Protein AF-A0A0M2PZ41-F1 (afdb_monomer)

Nearest PDB structures (foldseek):
  6cfw-assembly1_D  TM=9.415E-01  e=8.794E-02  Pyrococcus furiosus DSM 3638
  6zkl-assembly1_J  TM=8.794E-01  e=4.484E-01  Ovis aries
  7r4g-assembly1_J  TM=6.227E-01  e=4.762E-01  Bos taurus
  8e73-assembly1_6M  TM=4.311E-01  e=5.707E-01  Vigna radiata
  5lnk-assembly1_J  TM=8.079E-01  e=4.715E+00  Ovis aries

Organism: NCBI:txid317619

pLDDT: mean 73.77, std 21.0, range [30.11, 98.06]

Foldseek 3Di:
DVVVVVVLVVLVVVLVVLVVVLVPDPDLVVNLVSLLVSLLSVLVNCVVVVNNVVSVCSNPVVHPVVSVVSVVVLVVVQEAEEEEEPVQQVDDQQPDDPDPDVCVVVVVPDDDDDDDDDDDDDDDPPDDPPPPDCRSCNVVVVLVCVLCVVVSHDYDYDYDHDPVVNVVCVVVVVHQWYKDADPRDDPPDLGQGIEIEGADVVVLVSCPVRDDVSN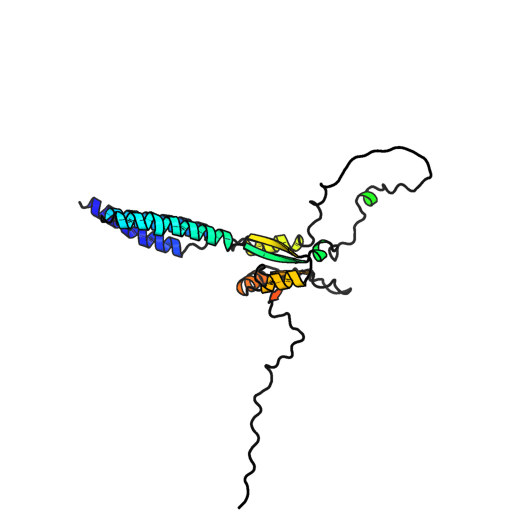YHYHYPVVPCPPDPPPVPDDPPDDDDDDDDDD

Mean predicted aligned error: 16.29 Å

Secondary structure (DSSP, 8-state):
-HHHHHHHHHHHHHHHHHHHHHHT--SHHHHHHHHHHHHHHHHHHHHHTT-HHHHHHIIIIIIIIHHHHHHHHHHHHSEEEEEEEHHHHSS--TT------HHHHTT-------------------SS-SS-S--TTHHHHHHHHHHHGGGTPEEEEEEESSHHHHHHHHHTTSSSEEEEE--PPPTTS----EEEEES-HHHHHHHHHHS-TTTEEEEETTS--TTS--TT----PPPPPPPPPP-

InterPro domains:
  IPR025383 MrpA C-terminal/MbhD [PF13244] (13-76)

Radius of gyration: 31.75 Å; Cα contacts (8 Å, |Δi|>4): 234; chains: 1; bounding box: 104×42×101 Å

Structure (mmCIF, N/CA/C/O backbone):
data_AF-A0A0M2PZ41-F1
#
_entry.id   AF-A0A0M2PZ41-F1
#
loop_
_atom_site.group_PDB
_atom_site.id
_atom_site.type_symbol
_atom_site.label_atom_id
_atom_site.label_alt_id
_atom_site.label_comp_id
_atom_site.label_asym_id
_atom_site.label_entity_id
_atom_site.label_seq_id
_atom_site.pdbx_PDB_ins_code
_atom_site.Cartn_x
_atom_site.Cartn_y
_atom_site.Cartn_z
_atom_site.occupancy
_atom_site.B_iso_or_equiv
_atom_site.auth_seq_id
_atom_site.auth_comp_id
_atom_site.auth_asym_id
_atom_site.auth_atom_id
_atom_site.pdbx_PDB_model_num
ATOM 1 N N . MET A 1 1 ? 30.510 -7.869 -33.141 1.00 62.22 1 MET A N 1
ATOM 2 C CA . MET A 1 1 ? 29.190 -8.110 -33.767 1.00 62.22 1 MET A CA 1
ATOM 3 C C . MET A 1 1 ? 28.403 -9.219 -33.072 1.00 62.22 1 MET A C 1
ATOM 5 O O . MET A 1 1 ? 27.360 -8.903 -32.524 1.00 62.22 1 MET A O 1
ATOM 9 N N . ALA A 1 2 ? 28.862 -10.482 -33.033 1.00 75.44 2 ALA A N 1
ATOM 10 C CA . ALA A 1 2 ? 28.102 -11.561 -32.372 1.00 75.44 2 ALA A CA 1
ATOM 11 C C . ALA A 1 2 ? 27.935 -11.360 -30.848 1.00 75.44 2 ALA A C 1
ATOM 13 O O . ALA A 1 2 ? 26.833 -11.507 -30.326 1.00 75.44 2 ALA A O 1
ATOM 14 N N . ASN A 1 3 ? 28.998 -10.949 -30.143 1.00 86.56 3 ASN A N 1
ATOM 15 C CA . ASN A 1 3 ? 28.919 -10.663 -28.705 1.00 86.56 3 ASN A CA 1
ATOM 16 C C . ASN A 1 3 ? 27.999 -9.477 -28.383 1.00 86.56 3 ASN A C 1
ATOM 18 O O . ASN A 1 3 ? 27.264 -9.535 -27.407 1.00 86.56 3 ASN A O 1
ATOM 22 N N . ASP A 1 4 ? 27.992 -8.432 -29.212 1.00 85.25 4 ASP A N 1
ATOM 23 C CA . ASP A 1 4 ? 27.167 -7.237 -28.981 1.00 85.25 4 ASP A CA 1
ATOM 24 C C . ASP A 1 4 ? 25.671 -7.577 -29.032 1.00 85.25 4 ASP A C 1
ATOM 26 O O . ASP A 1 4 ? 24.904 -7.155 -28.169 1.00 85.25 4 ASP A O 1
ATOM 30 N N . GLN A 1 5 ? 25.261 -8.421 -29.987 1.00 88.25 5 GLN A N 1
ATOM 31 C CA . GLN A 1 5 ? 23.885 -8.923 -30.059 1.00 88.25 5 GLN A CA 1
ATOM 32 C C . GLN A 1 5 ? 23.522 -9.809 -28.865 1.00 88.25 5 GLN A C 1
ATOM 34 O O . GLN A 1 5 ? 22.398 -9.734 -28.370 1.00 88.25 5 GLN A O 1
ATOM 39 N N . LEU A 1 6 ? 24.470 -10.610 -28.373 1.00 90.19 6 LEU A N 1
ATOM 40 C CA . LEU A 1 6 ? 24.276 -11.418 -27.173 1.00 90.19 6 LEU A CA 1
ATOM 41 C C . LEU A 1 6 ? 24.077 -10.534 -25.929 1.00 90.19 6 LEU A C 1
ATOM 43 O O . LEU A 1 6 ? 23.167 -10.793 -25.143 1.00 90.19 6 LEU A O 1
ATOM 47 N N . TYR A 1 7 ? 24.868 -9.468 -25.767 1.00 89.94 7 TYR A N 1
ATOM 48 C CA . TYR A 1 7 ? 24.714 -8.523 -24.656 1.00 89.94 7 TYR A CA 1
ATOM 49 C C . TYR A 1 7 ? 23.386 -7.760 -24.722 1.00 89.94 7 TYR A C 1
ATOM 51 O O . TYR A 1 7 ? 22.684 -7.678 -23.714 1.00 89.94 7 TYR A O 1
ATOM 59 N N . ILE A 1 8 ? 22.999 -7.257 -25.900 1.00 90.56 8 ILE A N 1
ATOM 60 C CA . ILE A 1 8 ? 21.703 -6.584 -26.099 1.00 90.56 8 ILE A CA 1
ATOM 61 C C . ILE A 1 8 ? 20.553 -7.553 -25.791 1.00 90.56 8 ILE A C 1
ATOM 63 O O . ILE A 1 8 ? 19.642 -7.213 -25.035 1.00 90.56 8 ILE A O 1
ATOM 67 N N . GLY A 1 9 ? 20.618 -8.780 -26.317 1.00 91.62 9 GLY A N 1
ATOM 68 C CA . GLY A 1 9 ? 19.624 -9.819 -26.054 1.00 91.62 9 GLY A CA 1
ATOM 69 C C . GLY A 1 9 ? 19.502 -10.150 -24.565 1.00 91.62 9 GLY A C 1
ATOM 70 O O . GLY A 1 9 ? 18.389 -10.241 -24.049 1.00 91.62 9 GLY A O 1
ATOM 71 N N . ALA A 1 10 ? 20.625 -10.250 -23.849 1.00 92.44 10 ALA A N 1
ATOM 72 C CA . ALA A 1 10 ? 20.632 -10.499 -22.409 1.00 92.44 10 ALA A CA 1
ATOM 73 C C . ALA A 1 10 ? 19.942 -9.376 -21.612 1.00 92.44 10 ALA A C 1
ATOM 75 O O . ALA A 1 10 ? 19.140 -9.667 -20.725 1.00 92.44 10 A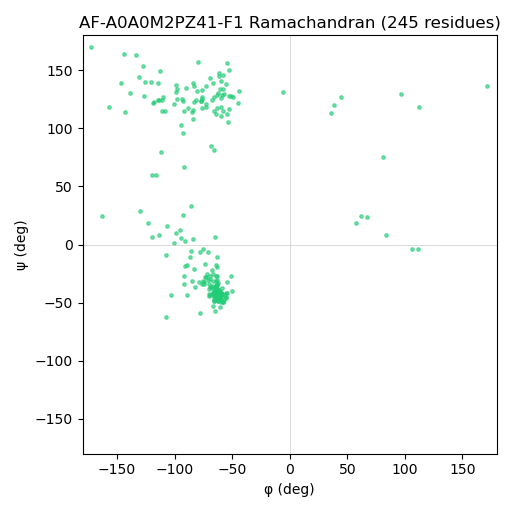LA A O 1
ATOM 76 N N . ILE A 1 11 ? 20.196 -8.105 -21.947 1.00 91.38 11 ILE A N 1
ATOM 77 C CA . ILE A 1 11 ? 19.557 -6.954 -21.284 1.00 91.38 11 ILE A CA 1
ATOM 78 C C . ILE A 1 11 ? 18.048 -6.933 -21.566 1.00 91.38 11 ILE A C 1
ATOM 80 O O . ILE A 1 11 ? 17.251 -6.716 -20.654 1.00 91.38 11 ILE A O 1
ATOM 84 N N . VAL A 1 12 ? 17.634 -7.207 -22.807 1.00 93.44 12 VAL A N 1
ATOM 85 C CA . VAL A 1 12 ? 16.211 -7.235 -23.178 1.00 93.44 12 VAL A CA 1
ATOM 86 C C . VAL A 1 12 ? 15.470 -8.365 -22.462 1.00 93.44 12 VAL A C 1
ATOM 88 O O . VAL A 1 12 ? 14.360 -8.145 -21.988 1.00 93.44 12 VAL A O 1
ATOM 91 N N . VAL A 1 13 ? 16.080 -9.547 -22.315 1.00 95.38 13 VAL A N 1
ATOM 92 C CA . VAL A 1 13 ? 15.502 -10.684 -21.567 1.00 95.38 13 VAL A CA 1
ATOM 93 C C . VAL A 1 13 ? 15.449 -10.421 -20.057 1.00 95.38 13 VAL A C 1
ATOM 95 O O . VAL A 1 13 ? 14.563 -10.934 -19.368 1.00 95.38 13 VAL A O 1
ATOM 98 N N . LEU A 1 14 ? 16.337 -9.577 -19.526 1.00 94.44 14 LEU A N 1
ATOM 99 C CA . LEU A 1 14 ? 16.307 -9.182 -18.117 1.00 94.44 14 LEU A CA 1
ATOM 100 C C . LEU A 1 14 ? 15.033 -8.393 -17.762 1.00 94.44 14 LEU A C 1
ATOM 102 O O . LEU A 1 14 ? 14.566 -8.453 -16.624 1.00 94.44 14 LEU A O 1
ATOM 106 N N . LEU A 1 15 ? 14.435 -7.693 -18.727 1.00 94.19 15 LEU A N 1
ATOM 107 C CA . LEU A 1 15 ? 13.224 -6.894 -18.529 1.00 94.19 15 LEU A CA 1
ATOM 108 C C . LEU A 1 15 ? 11.991 -7.757 -18.166 1.00 94.19 15 LEU 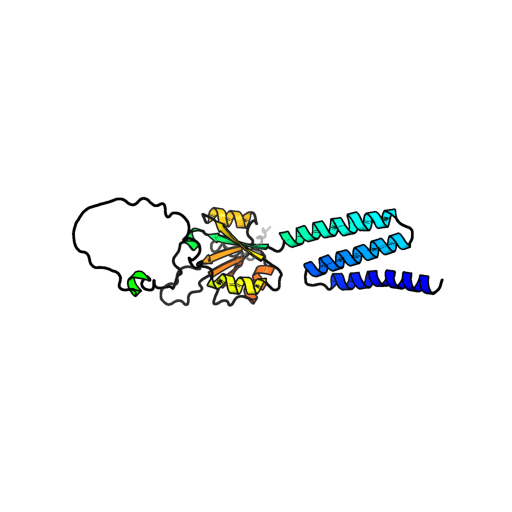A C 1
ATOM 110 O O . LEU A 1 15 ? 11.444 -7.560 -17.079 1.00 94.19 15 LEU A O 1
ATOM 114 N N . PRO A 1 16 ? 11.551 -8.754 -18.965 1.00 95.94 16 PRO A N 1
ATOM 115 C CA . PRO A 1 16 ? 10.446 -9.626 -18.568 1.00 95.94 16 PRO A CA 1
ATOM 116 C C . PRO A 1 16 ? 10.777 -10.467 -17.327 1.00 95.94 16 PRO A C 1
ATOM 118 O O . PRO A 1 16 ? 9.890 -10.715 -16.514 1.00 95.94 16 PRO A O 1
ATOM 121 N N . LEU A 1 17 ? 12.043 -10.852 -17.122 1.00 96.56 17 LEU A N 1
ATOM 122 C CA . LEU A 1 17 ? 12.465 -11.572 -15.916 1.00 96.56 17 LEU A CA 1
ATOM 123 C C . LEU A 1 17 ? 12.254 -10.721 -14.655 1.00 96.56 17 LEU A C 1
ATOM 125 O O . LEU A 1 17 ? 11.649 -11.182 -13.686 1.00 96.56 17 LEU A O 1
ATOM 129 N N . THR A 1 18 ? 12.700 -9.464 -14.670 1.00 96.25 18 THR A N 1
ATOM 130 C CA . THR A 1 18 ? 12.503 -8.538 -13.543 1.00 96.25 18 THR A CA 1
ATOM 131 C C . THR A 1 18 ? 11.040 -8.133 -13.366 1.00 96.25 18 THR A C 1
ATOM 133 O O . THR A 1 18 ? 10.602 -7.945 -12.232 1.00 96.25 18 THR A O 1
ATOM 136 N N . ALA A 1 19 ? 10.246 -8.087 -14.440 1.00 96.69 19 ALA A N 1
ATOM 137 C CA . ALA A 1 19 ? 8.800 -7.885 -14.353 1.00 96.69 19 ALA A CA 1
ATOM 138 C C . ALA A 1 19 ? 8.082 -9.060 -13.661 1.00 96.69 19 ALA A C 1
ATOM 140 O O . ALA A 1 19 ? 7.235 -8.840 -12.796 1.00 96.69 19 ALA A O 1
ATOM 141 N N . ILE A 1 20 ? 8.451 -10.307 -13.974 1.00 97.25 20 ILE A N 1
ATOM 142 C CA . ILE A 1 20 ? 7.925 -11.496 -13.278 1.00 97.25 20 ILE A CA 1
ATOM 143 C C . ILE A 1 20 ? 8.346 -11.480 -11.804 1.00 97.25 20 ILE A C 1
ATOM 145 O O . ILE A 1 20 ? 7.524 -11.720 -10.914 1.00 97.25 20 ILE A O 1
ATOM 149 N N . LEU A 1 21 ? 9.611 -11.143 -11.531 1.00 95.81 21 LEU A N 1
ATOM 150 C CA . LEU A 1 21 ? 10.108 -11.006 -10.164 1.00 95.81 21 LEU A CA 1
ATOM 151 C C . LEU A 1 21 ? 9.320 -9.948 -9.382 1.00 95.81 21 LEU A C 1
ATOM 153 O O . LEU A 1 21 ? 9.060 -10.153 -8.202 1.00 95.81 21 LEU A O 1
ATOM 157 N N . LEU A 1 22 ? 8.922 -8.847 -10.025 1.00 96.06 22 LEU A N 1
ATOM 158 C CA . LEU A 1 22 ? 8.131 -7.778 -9.417 1.00 96.06 22 LEU A CA 1
ATOM 159 C C . LEU A 1 22 ? 6.725 -8.242 -9.031 1.00 96.06 22 LEU A C 1
ATOM 161 O O . LEU A 1 22 ? 6.296 -8.001 -7.906 1.00 96.06 22 LEU A O 1
ATOM 165 N N . VAL A 1 23 ? 6.013 -8.908 -9.946 1.00 96.50 23 VAL A N 1
ATOM 166 C CA . VAL A 1 23 ? 4.618 -9.342 -9.727 1.00 96.50 23 VAL A CA 1
ATOM 167 C C . VAL A 1 23 ? 4.517 -10.416 -8.641 1.00 96.50 23 VAL A C 1
ATOM 169 O O . VAL A 1 23 ? 3.491 -10.540 -7.980 1.00 96.50 23 VAL A O 1
ATOM 172 N N . THR A 1 24 ? 5.590 -11.174 -8.422 1.00 95.38 24 THR A N 1
ATOM 173 C CA . THR A 1 24 ? 5.652 -12.221 -7.393 1.00 95.38 24 THR A CA 1
ATOM 174 C C . THR A 1 24 ? 6.049 -11.700 -6.006 1.00 95.38 24 THR A C 1
ATOM 176 O O . THR A 1 24 ? 6.003 -12.462 -5.039 1.00 95.38 24 THR A O 1
ATOM 179 N N . GLN A 1 25 ? 6.405 -10.416 -5.863 1.00 95.06 25 GLN A N 1
ATOM 180 C CA . GLN A 1 25 ? 6.746 -9.846 -4.558 1.00 95.06 25 GLN A CA 1
ATOM 181 C C . GLN A 1 25 ? 5.507 -9.650 -3.680 1.00 95.06 25 GLN A C 1
ATOM 183 O O . GLN A 1 25 ? 4.611 -8.874 -4.002 1.00 95.06 25 GLN A O 1
ATOM 188 N N . VAL A 1 26 ? 5.507 -10.291 -2.510 1.00 90.44 26 VAL A N 1
ATOM 189 C CA . VAL A 1 26 ? 4.464 -10.115 -1.484 1.00 90.44 26 VAL A CA 1
ATOM 190 C C . VAL A 1 26 ? 4.722 -8.868 -0.630 1.00 90.44 26 VAL A C 1
ATOM 192 O O . VAL A 1 26 ? 3.792 -8.167 -0.241 1.00 90.44 26 VAL A O 1
ATOM 195 N N . ASN A 1 27 ? 5.993 -8.575 -0.340 1.00 89.00 27 ASN A N 1
ATOM 196 C CA . ASN A 1 27 ? 6.373 -7.438 0.491 1.00 89.00 27 ASN A CA 1
ATOM 197 C C . ASN A 1 27 ? 6.420 -6.147 -0.357 1.00 89.00 27 ASN A C 1
ATOM 199 O O . ASN A 1 27 ? 7.211 -6.078 -1.307 1.00 89.00 27 ASN A O 1
ATOM 203 N N . PRO A 1 28 ? 5.652 -5.098 0.001 1.00 89.44 28 PRO A N 1
ATOM 204 C CA . PRO A 1 28 ? 5.549 -3.872 -0.791 1.00 89.44 28 PRO A CA 1
ATOM 205 C C . PRO A 1 28 ? 6.875 -3.111 -0.904 1.00 89.44 28 PRO A C 1
ATOM 207 O O . PRO A 1 28 ? 7.132 -2.476 -1.926 1.00 89.44 28 PRO A O 1
ATOM 210 N N . TYR A 1 29 ? 7.748 -3.196 0.103 1.00 90.44 29 TYR A N 1
ATOM 211 C CA . TYR A 1 29 ? 9.060 -2.547 0.066 1.00 90.44 29 TYR A CA 1
ATOM 212 C C . TYR A 1 29 ? 9.983 -3.216 -0.956 1.00 90.44 29 TYR A C 1
ATOM 214 O O . TYR A 1 29 ? 10.635 -2.528 -1.741 1.00 90.44 29 TYR A O 1
ATOM 222 N N . HIS A 1 30 ? 9.999 -4.552 -0.999 1.00 93.12 30 HIS A N 1
ATOM 223 C CA . HIS A 1 30 ? 10.759 -5.286 -2.012 1.00 93.12 30 HIS A CA 1
ATOM 224 C C . HIS A 1 30 ? 10.183 -5.065 -3.411 1.00 93.12 30 HIS A C 1
ATOM 226 O O . HIS A 1 30 ? 10.947 -4.799 -4.336 1.00 93.12 30 HIS A O 1
ATOM 232 N N . ALA A 1 31 ? 8.855 -5.073 -3.561 1.00 94.25 31 ALA A N 1
ATOM 233 C CA . ALA A 1 31 ? 8.197 -4.761 -4.830 1.00 94.25 31 ALA A CA 1
ATOM 234 C C . ALA A 1 31 ? 8.614 -3.383 -5.373 1.00 94.25 31 ALA A C 1
ATOM 236 O O . ALA A 1 31 ? 8.904 -3.243 -6.560 1.00 94.25 31 ALA A O 1
ATOM 237 N N . LEU A 1 32 ? 8.711 -2.378 -4.497 1.00 94.56 32 LEU A N 1
ATOM 238 C CA . LEU A 1 32 ? 9.114 -1.019 -4.855 1.00 94.56 32 LEU A CA 1
ATOM 239 C C . LEU A 1 32 ? 10.581 -0.940 -5.306 1.00 94.56 32 LEU A C 1
ATOM 241 O O . LEU A 1 32 ? 10.881 -0.291 -6.308 1.00 94.56 32 LEU A O 1
ATOM 245 N N . VAL A 1 33 ? 11.490 -1.647 -4.628 1.00 95.19 33 VAL A N 1
ATOM 246 C CA . VAL A 1 33 ? 12.898 -1.739 -5.055 1.00 95.19 33 VAL A CA 1
ATOM 247 C C . VAL A 1 33 ? 13.009 -2.427 -6.418 1.00 95.19 33 VAL A C 1
ATOM 249 O O . VAL A 1 33 ? 13.666 -1.903 -7.319 1.00 95.19 33 VAL A O 1
ATOM 252 N N . VAL A 1 34 ? 12.323 -3.559 -6.608 1.00 96.06 34 VAL A N 1
ATOM 253 C CA . VAL A 1 34 ? 12.324 -4.279 -7.893 1.00 96.06 34 VAL A CA 1
ATOM 254 C C . VAL A 1 34 ? 11.696 -3.423 -9.001 1.00 96.06 34 VAL A C 1
ATOM 256 O O . VAL A 1 34 ? 12.185 -3.448 -10.128 1.00 96.06 34 VAL A O 1
ATOM 259 N N . ARG A 1 35 ? 10.687 -2.593 -8.695 1.00 95.75 35 ARG A N 1
ATOM 260 C CA . ARG A 1 35 ? 10.110 -1.628 -9.650 1.00 95.75 35 ARG A CA 1
ATOM 261 C C . ARG A 1 35 ? 11.140 -0.613 -10.126 1.00 95.75 35 ARG A C 1
ATOM 263 O O . ARG A 1 35 ? 11.168 -0.309 -11.317 1.00 95.75 35 ARG A O 1
ATOM 270 N N . GLY A 1 36 ? 11.994 -0.130 -9.226 1.00 96.00 36 GLY A N 1
ATOM 271 C CA . GLY A 1 36 ? 13.099 0.752 -9.591 1.00 96.00 36 GLY A CA 1
ATOM 272 C C . GLY A 1 36 ? 14.133 0.087 -10.485 1.00 96.00 36 GLY A C 1
ATOM 273 O O . GLY A 1 36 ? 14.547 0.678 -11.479 1.00 96.00 36 GLY A O 1
ATOM 274 N N . ILE A 1 37 ? 14.484 -1.166 -10.195 1.00 96.00 37 ILE A N 1
ATOM 275 C CA . ILE A 1 37 ? 15.416 -1.944 -11.023 1.00 96.00 37 ILE A CA 1
ATOM 276 C C . ILE A 1 37 ? 14.833 -2.187 -12.422 1.00 96.00 37 ILE A C 1
ATOM 278 O O . ILE A 1 37 ? 15.510 -1.930 -13.414 1.00 96.00 37 ILE A O 1
ATOM 282 N N . LEU A 1 38 ? 13.571 -2.622 -12.510 1.00 97.06 38 LEU A N 1
ATOM 283 C CA . LEU A 1 38 ? 12.864 -2.830 -13.779 1.00 97.06 38 LEU A CA 1
ATOM 284 C C . LEU A 1 38 ? 12.867 -1.555 -14.633 1.00 97.06 38 LEU A C 1
ATOM 286 O O . LEU A 1 38 ? 13.151 -1.601 -15.828 1.00 97.06 38 LEU A O 1
ATOM 290 N N . GLY A 1 39 ? 12.587 -0.418 -14.002 1.00 96.50 39 GLY A N 1
ATOM 291 C CA . GLY A 1 39 ? 12.607 0.883 -14.646 1.00 96.50 39 GLY A CA 1
ATOM 292 C C . GLY A 1 39 ? 13.994 1.314 -15.139 1.00 96.50 39 GLY A C 1
ATOM 293 O O . GLY A 1 39 ? 14.135 1.799 -16.259 1.00 96.50 39 GLY A O 1
ATOM 294 N N . ALA A 1 40 ? 15.036 1.104 -14.331 1.00 96.31 40 ALA A N 1
ATOM 295 C CA . ALA A 1 40 ? 16.414 1.403 -14.724 1.00 96.31 40 ALA A CA 1
ATOM 296 C C . ALA A 1 40 ? 16.864 0.547 -15.922 1.00 96.31 40 ALA A C 1
ATOM 298 O O . ALA A 1 40 ? 17.518 1.054 -16.834 1.00 96.31 40 ALA A O 1
ATOM 299 N N . ILE A 1 41 ? 16.466 -0.730 -15.954 1.00 97.06 41 ILE A N 1
ATOM 300 C CA . ILE A 1 41 ? 16.699 -1.620 -17.099 1.00 97.06 41 ILE A CA 1
ATOM 301 C C . ILE A 1 41 ? 15.937 -1.116 -18.329 1.00 97.06 41 ILE A C 1
ATOM 303 O O . ILE A 1 41 ? 16.516 -1.071 -19.411 1.00 97.06 41 ILE A O 1
ATOM 307 N N . ALA A 1 42 ? 14.680 -0.688 -18.181 1.00 96.69 42 ALA A N 1
ATOM 308 C CA . ALA A 1 42 ? 13.901 -0.131 -19.287 1.00 96.69 42 ALA A CA 1
ATOM 309 C C . ALA A 1 42 ? 14.555 1.133 -19.880 1.00 96.69 42 ALA A C 1
ATOM 311 O O . ALA A 1 42 ? 14.735 1.218 -21.095 1.00 96.69 42 ALA A O 1
ATOM 312 N N . ALA A 1 43 ? 14.996 2.072 -19.037 1.00 97.12 43 ALA A N 1
ATOM 313 C CA . ALA A 1 43 ? 15.717 3.265 -19.481 1.00 97.12 43 ALA A CA 1
ATOM 314 C C . ALA A 1 43 ? 17.040 2.917 -20.192 1.00 97.12 43 ALA A C 1
ATOM 316 O O . ALA A 1 43 ? 17.351 3.495 -21.235 1.00 97.12 43 ALA A O 1
ATOM 317 N N . LEU A 1 44 ? 17.791 1.934 -19.681 1.00 95.44 44 LEU A N 1
ATOM 318 C CA . LEU A 1 44 ? 19.011 1.438 -20.327 1.00 95.44 44 LEU A CA 1
ATOM 319 C C . LEU A 1 44 ? 18.721 0.833 -21.707 1.00 95.44 44 LEU A C 1
ATOM 321 O O . LEU A 1 44 ? 19.452 1.107 -22.658 1.00 95.44 44 LEU A O 1
ATOM 325 N N . VAL A 1 45 ? 17.648 0.046 -21.831 1.00 95.88 45 VAL A N 1
ATOM 326 C CA . VAL A 1 45 ? 17.200 -0.518 -23.111 1.00 95.88 45 VAL A CA 1
ATOM 327 C C . VAL A 1 45 ? 16.888 0.605 -24.102 1.00 95.88 45 VAL A C 1
ATOM 329 O O . VAL A 1 45 ? 17.421 0.593 -25.209 1.00 95.88 45 VAL A O 1
ATOM 332 N N . TYR A 1 46 ? 16.105 1.615 -23.715 1.00 96.25 46 TYR A N 1
ATOM 333 C CA . TYR A 1 46 ? 15.794 2.744 -24.600 1.00 96.25 46 TYR A CA 1
ATOM 334 C C . TYR A 1 46 ? 17.042 3.509 -25.054 1.00 96.25 46 TYR A C 1
ATOM 336 O O . TYR A 1 46 ? 17.167 3.823 -26.240 1.00 96.25 46 TYR A O 1
ATOM 344 N N . ALA A 1 47 ? 17.994 3.750 -24.149 1.00 96.00 47 ALA A N 1
ATOM 345 C CA . ALA A 1 47 ? 19.255 4.402 -24.490 1.00 96.00 47 ALA A CA 1
ATOM 346 C C . ALA A 1 47 ? 20.076 3.568 -25.491 1.00 96.00 47 ALA A C 1
ATOM 348 O O . ALA A 1 47 ? 20.634 4.117 -26.441 1.00 96.00 47 ALA A O 1
ATOM 349 N N . LEU A 1 48 ? 20.100 2.241 -25.323 1.00 94.69 48 LEU A N 1
ATOM 350 C CA . LEU A 1 48 ? 20.830 1.313 -26.191 1.00 94.69 48 LEU A CA 1
ATOM 351 C C . LEU A 1 48 ? 20.262 1.255 -27.617 1.00 94.69 48 LEU A C 1
ATOM 353 O O . LEU A 1 48 ? 21.017 1.080 -28.570 1.00 94.69 48 LEU A O 1
ATOM 357 N N . PHE A 1 49 ? 18.951 1.457 -27.774 1.00 94.12 49 PHE A N 1
ATOM 358 C CA . PHE A 1 49 ? 18.286 1.565 -29.078 1.00 94.12 49 PHE A CA 1
ATOM 359 C C . PHE A 1 49 ? 18.348 2.978 -29.694 1.00 94.12 49 PHE A C 1
ATOM 361 O O . PHE A 1 49 ? 17.761 3.210 -30.750 1.00 94.12 49 PHE A O 1
ATOM 368 N N . GLY A 1 50 ? 19.063 3.922 -29.071 1.00 95.50 50 GLY A N 1
ATOM 369 C CA . GLY A 1 50 ? 19.248 5.285 -29.584 1.00 95.50 50 GLY A CA 1
ATOM 370 C C . GLY A 1 50 ? 18.113 6.257 -29.245 1.00 95.50 50 GLY A C 1
ATOM 371 O O . GLY A 1 50 ? 18.117 7.390 -29.719 1.00 95.50 50 GLY A O 1
ATOM 372 N N . ALA A 1 51 ? 17.160 5.854 -28.402 1.00 97.75 51 ALA A N 1
ATOM 373 C CA . ALA A 1 51 ? 16.043 6.688 -27.969 1.00 97.75 51 ALA A CA 1
ATOM 374 C C . ALA A 1 51 ? 16.387 7.431 -26.664 1.00 97.75 51 ALA A C 1
ATOM 376 O O . ALA A 1 51 ? 15.815 7.161 -25.607 1.00 97.75 51 ALA A O 1
ATOM 377 N N . ALA A 1 52 ? 17.345 8.362 -26.729 1.00 96.25 52 ALA A N 1
ATOM 378 C CA . ALA A 1 52 ? 17.868 9.058 -25.548 1.00 96.25 52 ALA A CA 1
ATOM 379 C C . ALA A 1 52 ? 16.796 9.867 -24.790 1.00 96.25 52 ALA A C 1
ATOM 381 O O . ALA A 1 52 ? 16.711 9.776 -23.566 1.00 96.25 52 ALA A O 1
ATOM 382 N N . ASP A 1 53 ? 15.934 10.597 -25.504 1.00 97.81 53 ASP A N 1
ATOM 383 C CA . ASP A 1 53 ? 14.866 11.392 -24.880 1.00 97.81 53 ASP A CA 1
ATOM 384 C C . ASP A 1 53 ? 13.833 10.499 -24.174 1.00 97.81 53 ASP A C 1
ATOM 386 O O . ASP A 1 53 ? 13.394 10.781 -23.057 1.00 97.81 53 ASP A O 1
ATOM 390 N N . VAL A 1 54 ? 13.499 9.356 -24.783 1.00 97.75 54 VAL A N 1
ATOM 391 C CA . VAL A 1 54 ? 12.594 8.362 -24.188 1.00 97.75 54 VAL A CA 1
ATOM 392 C C . VAL A 1 54 ? 13.228 7.749 -22.940 1.00 97.75 54 VAL A C 1
ATOM 394 O O . VAL A 1 54 ? 12.576 7.675 -21.902 1.00 97.75 54 VAL A O 1
ATOM 397 N N . ALA A 1 55 ? 14.515 7.394 -22.993 1.00 98.06 55 ALA A N 1
ATOM 398 C CA . ALA A 1 55 ? 15.252 6.875 -21.843 1.00 98.06 55 ALA A CA 1
ATOM 399 C C . ALA A 1 55 ? 15.264 7.856 -20.661 1.00 98.06 55 ALA A C 1
ATOM 401 O O . ALA A 1 55 ? 15.056 7.449 -19.516 1.00 98.06 55 ALA A O 1
ATOM 402 N N . LEU A 1 56 ? 15.461 9.150 -20.933 1.00 97.69 56 LEU A N 1
ATOM 403 C CA . LEU A 1 56 ? 15.445 10.191 -19.909 1.00 97.69 56 LEU A CA 1
ATOM 404 C C . LEU A 1 56 ? 14.060 10.326 -19.263 1.00 97.69 56 LEU A C 1
ATOM 406 O O . LEU A 1 56 ? 13.955 10.393 -18.038 1.00 97.69 56 LEU A O 1
ATOM 410 N N . THR A 1 57 ? 12.993 10.340 -20.064 1.00 97.44 57 THR A N 1
ATOM 411 C CA . THR A 1 57 ? 11.620 10.444 -19.536 1.00 97.44 57 THR A CA 1
ATOM 412 C C . THR A 1 57 ? 11.183 9.197 -18.771 1.00 97.44 57 THR A C 1
ATOM 414 O O . THR A 1 57 ? 10.532 9.331 -17.732 1.00 97.44 57 THR A O 1
ATOM 417 N N . GLU A 1 58 ? 11.598 8.006 -19.208 1.00 97.94 58 GLU A N 1
ATOM 418 C CA . GLU A 1 58 ? 11.397 6.770 -18.455 1.00 97.94 58 GLU A CA 1
ATOM 419 C C . GLU A 1 58 ? 12.108 6.878 -17.107 1.00 97.94 58 GLU A C 1
ATOM 421 O O . GLU A 1 58 ? 11.462 6.773 -16.070 1.00 97.94 58 GLU A O 1
ATOM 426 N N . ALA A 1 59 ? 13.403 7.205 -17.086 1.00 97.69 59 ALA A N 1
ATOM 427 C CA . ALA A 1 59 ? 14.155 7.333 -15.842 1.00 97.69 59 ALA A CA 1
ATOM 428 C C . ALA A 1 59 ? 13.526 8.360 -14.879 1.00 97.69 59 ALA A C 1
ATOM 430 O O . ALA A 1 59 ? 13.319 8.053 -13.704 1.00 97.69 59 ALA A O 1
ATOM 431 N N . LEU A 1 60 ? 13.169 9.554 -15.359 1.00 97.56 60 LEU A N 1
ATOM 432 C CA . LEU A 1 60 ? 12.660 10.631 -14.506 1.00 97.56 60 LEU A CA 1
ATOM 433 C C . LEU A 1 60 ? 11.192 10.440 -14.102 1.00 97.56 60 LEU A C 1
ATOM 435 O O . LEU A 1 60 ? 10.871 10.393 -12.914 1.00 97.56 60 LEU A O 1
ATOM 439 N N . VAL A 1 61 ? 10.287 10.347 -15.076 1.00 95.81 61 VAL A N 1
ATOM 440 C CA . VAL A 1 61 ? 8.839 10.312 -14.822 1.00 95.81 61 VAL A CA 1
ATOM 441 C C . VAL A 1 61 ? 8.359 8.875 -14.625 1.00 95.81 61 VAL A C 1
ATOM 443 O O . VAL A 1 61 ? 7.602 8.603 -13.691 1.00 95.81 61 VAL A O 1
ATOM 4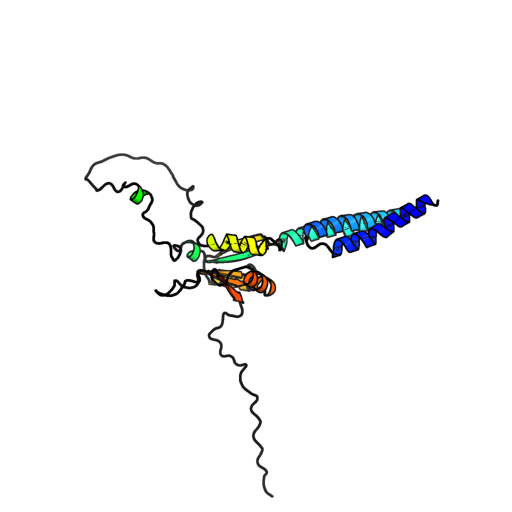46 N N . GLY A 1 62 ? 8.833 7.949 -15.460 1.00 93.19 62 GLY A N 1
ATOM 447 C CA . GLY A 1 62 ? 8.450 6.536 -15.408 1.00 93.19 62 GLY A CA 1
ATOM 448 C C . GLY A 1 62 ? 8.935 5.821 -14.145 1.00 93.19 62 GLY A C 1
ATOM 449 O O . GLY A 1 62 ? 8.171 5.074 -13.529 1.00 93.19 62 GLY A O 1
ATOM 450 N N . THR A 1 63 ? 10.171 6.090 -13.710 1.00 96.00 63 THR A N 1
ATOM 451 C CA . THR A 1 63 ? 10.792 5.397 -12.572 1.00 96.00 63 THR A CA 1
ATOM 452 C C . THR A 1 63 ? 10.889 6.278 -11.337 1.00 96.00 63 THR A C 1
ATOM 454 O O . THR A 1 63 ? 10.237 5.972 -10.345 1.00 96.00 63 THR A O 1
ATOM 457 N N . LEU A 1 64 ? 11.617 7.396 -11.363 1.00 95.81 64 LEU A N 1
ATOM 458 C CA . LEU A 1 64 ? 11.923 8.157 -10.149 1.00 95.81 64 LEU A CA 1
ATOM 459 C C . LEU A 1 64 ? 10.667 8.768 -9.516 1.00 95.81 64 LEU A C 1
ATOM 461 O O . LEU A 1 64 ? 10.427 8.585 -8.318 1.00 95.81 64 LEU A O 1
ATOM 465 N N . LEU A 1 65 ? 9.831 9.437 -10.314 1.00 97.06 65 LEU A N 1
ATOM 466 C CA . LEU A 1 65 ? 8.573 10.007 -9.830 1.00 97.06 65 LEU A CA 1
ATOM 467 C C . LEU A 1 65 ? 7.596 8.910 -9.392 1.00 97.06 65 LEU A C 1
ATOM 469 O O . LEU A 1 65 ? 7.052 8.989 -8.291 1.00 97.06 65 LEU A O 1
ATOM 473 N N . SER A 1 66 ? 7.420 7.862 -10.204 1.00 94.81 66 SER A N 1
ATOM 474 C CA . SER A 1 66 ? 6.542 6.736 -9.865 1.00 94.81 66 SER A CA 1
ATOM 475 C C . SER A 1 66 ? 6.953 6.062 -8.552 1.00 94.81 66 SER A C 1
ATOM 477 O O . SER A 1 66 ? 6.123 5.917 -7.659 1.00 94.81 66 SER A O 1
ATOM 479 N N . ILE A 1 67 ? 8.237 5.732 -8.383 1.00 95.50 67 ILE A N 1
ATOM 480 C CA . ILE A 1 67 ? 8.792 5.127 -7.163 1.00 95.50 67 ILE A CA 1
ATOM 481 C C . ILE A 1 67 ? 8.574 6.037 -5.958 1.00 95.50 67 ILE A C 1
ATOM 483 O O . ILE A 1 67 ? 8.171 5.559 -4.901 1.00 95.50 67 ILE A O 1
ATOM 487 N N . THR A 1 68 ? 8.811 7.342 -6.110 1.00 95.12 68 THR A N 1
ATOM 488 C CA . THR A 1 68 ? 8.635 8.310 -5.020 1.00 95.12 68 THR A CA 1
ATOM 489 C C . THR A 1 68 ? 7.178 8.365 -4.570 1.00 95.12 68 THR A C 1
ATOM 491 O O . THR A 1 68 ? 6.893 8.242 -3.378 1.00 95.12 68 THR A O 1
ATOM 494 N N . LEU A 1 69 ? 6.240 8.483 -5.514 1.00 94.56 69 LEU A N 1
ATOM 495 C CA . LEU A 1 69 ? 4.810 8.487 -5.205 1.00 94.56 69 LEU A CA 1
ATOM 496 C C . LEU A 1 69 ? 4.363 7.155 -4.601 1.00 94.56 69 LEU A C 1
ATOM 498 O O . LEU A 1 69 ? 3.598 7.149 -3.638 1.00 94.56 69 LEU A O 1
ATOM 502 N N . TYR A 1 70 ? 4.881 6.035 -5.102 1.00 93.25 70 TYR A N 1
ATOM 503 C CA . TYR A 1 70 ? 4.571 4.720 -4.552 1.00 93.25 70 TYR A CA 1
ATOM 504 C C . TYR A 1 70 ? 5.127 4.555 -3.135 1.00 93.25 70 TYR A C 1
ATOM 506 O O . TYR A 1 70 ? 4.445 4.014 -2.270 1.00 93.25 70 TYR A O 1
ATOM 514 N N . ALA A 1 71 ? 6.319 5.083 -2.849 1.00 92.19 71 ALA A N 1
ATOM 515 C CA . ALA A 1 71 ? 6.901 5.062 -1.509 1.00 92.19 71 ALA A CA 1
ATOM 516 C C . ALA A 1 71 ? 6.047 5.867 -0.523 1.00 92.19 71 ALA A C 1
ATOM 518 O O . ALA A 1 71 ? 5.776 5.403 0.586 1.00 92.19 71 ALA A O 1
ATOM 519 N N . VAL A 1 72 ? 5.576 7.048 -0.939 1.00 92.38 72 VAL A N 1
ATOM 520 C CA . VAL A 1 72 ? 4.647 7.872 -0.151 1.00 92.38 72 VAL A CA 1
ATOM 521 C C . VAL A 1 72 ? 3.314 7.146 0.057 1.00 92.38 72 VAL A C 1
ATOM 523 O O . VAL A 1 72 ? 2.799 7.120 1.178 1.00 92.38 72 VAL A O 1
ATOM 526 N N . ALA A 1 73 ? 2.773 6.504 -0.979 1.00 91.06 73 ALA A N 1
ATOM 527 C CA . ALA A 1 73 ? 1.532 5.738 -0.897 1.00 91.06 73 ALA A CA 1
ATOM 528 C C . ALA A 1 73 ? 1.660 4.533 0.049 1.00 91.06 73 ALA A C 1
ATOM 530 O O . ALA A 1 73 ? 0.824 4.351 0.931 1.00 91.06 73 ALA A O 1
ATOM 531 N N . VAL A 1 74 ? 2.730 3.743 -0.060 1.00 88.38 74 VAL A N 1
ATOM 532 C CA . VAL A 1 74 ? 3.002 2.602 0.831 1.00 88.38 74 VAL A CA 1
ATOM 533 C C . VAL A 1 74 ? 3.169 3.080 2.273 1.00 88.38 74 VAL A C 1
ATOM 535 O O . VAL A 1 74 ? 2.545 2.543 3.184 1.00 88.38 74 VAL A O 1
ATOM 538 N N . ARG A 1 75 ? 3.949 4.143 2.496 1.00 84.12 75 ARG A N 1
ATOM 539 C CA . ARG A 1 75 ? 4.167 4.682 3.844 1.00 84.12 75 ARG A CA 1
ATOM 540 C C . ARG A 1 75 ? 2.883 5.218 4.486 1.00 84.12 75 ARG A C 1
ATOM 542 O O . ARG A 1 75 ? 2.742 5.109 5.699 1.00 84.12 75 ARG A O 1
ATOM 549 N N . SER A 1 76 ? 1.977 5.804 3.704 1.00 82.88 76 SER A N 1
ATOM 550 C CA . SER A 1 76 ? 0.721 6.374 4.217 1.00 82.88 76 SER A CA 1
ATOM 551 C C . SER A 1 76 ? -0.413 5.351 4.358 1.00 82.88 76 SER A C 1
ATOM 553 O O . SER A 1 76 ? -1.224 5.474 5.273 1.00 82.88 76 SER A O 1
ATOM 555 N N . SER A 1 77 ? -0.461 4.322 3.508 1.00 81.12 77 SER A N 1
ATOM 556 C CA . SER A 1 77 ? -1.547 3.324 3.490 1.00 81.12 77 SER A CA 1
ATOM 557 C C . SER A 1 77 ? -1.389 2.189 4.504 1.00 81.12 77 SER A C 1
ATOM 559 O O . SER A 1 77 ? -2.380 1.570 4.882 1.00 81.12 77 SER A O 1
ATOM 561 N N . LEU A 1 78 ? -0.174 1.924 4.990 1.00 83.50 78 LEU A N 1
ATOM 562 C CA . LEU A 1 78 ? 0.111 0.807 5.897 1.00 83.50 78 LEU A CA 1
ATOM 563 C C . LEU A 1 78 ? -0.126 1.134 7.385 1.00 83.50 78 LEU A C 1
ATOM 565 O O . LEU A 1 78 ? 0.579 0.622 8.253 1.00 83.50 78 LEU A O 1
ATOM 569 N N . SER A 1 79 ? -1.110 1.977 7.712 1.00 83.00 79 SER A N 1
ATOM 570 C CA . SER A 1 79 ? -1.463 2.301 9.103 1.00 83.00 79 SER A CA 1
ATOM 571 C C . SER A 1 79 ? -2.861 1.799 9.462 1.00 83.00 79 SER A C 1
ATOM 573 O O . SER A 1 79 ? -3.855 2.128 8.821 1.00 83.00 79 SER A O 1
ATOM 575 N N . LEU A 1 80 ? -2.941 0.994 10.518 1.00 86.25 80 LEU A N 1
ATOM 576 C CA . LEU A 1 80 ? -4.185 0.599 11.153 1.00 86.25 80 LEU A CA 1
ATOM 577 C C . LEU A 1 80 ? -4.462 1.543 12.324 1.00 86.25 80 LEU A C 1
ATOM 579 O O . LEU A 1 80 ? -3.871 1.401 13.393 1.00 86.25 80 LEU A O 1
ATOM 583 N N . ARG A 1 81 ? -5.383 2.486 12.122 1.00 86.81 81 ARG A N 1
ATOM 584 C CA . ARG A 1 81 ? -5.842 3.410 13.171 1.00 86.81 81 ARG A CA 1
ATOM 585 C C . ARG A 1 81 ? -7.012 2.826 13.946 1.00 86.81 81 ARG A C 1
ATOM 587 O O . ARG A 1 81 ? -8.069 2.612 13.353 1.00 86.81 81 ARG A O 1
ATOM 594 N N . LEU A 1 82 ? -6.839 2.600 15.244 1.00 86.69 82 LEU A N 1
ATOM 595 C CA . LEU A 1 82 ? -7.910 2.194 16.152 1.00 86.69 82 LEU A CA 1
ATOM 596 C C . LEU A 1 82 ? -8.249 3.331 17.113 1.00 86.69 82 LEU A C 1
ATOM 598 O O . LEU A 1 82 ? -7.370 3.865 17.788 1.00 86.69 82 LEU A O 1
ATOM 602 N N . GLY A 1 83 ? -9.529 3.682 17.170 1.00 85.31 83 GLY A N 1
ATOM 603 C CA . GLY A 1 83 ? -10.060 4.658 18.108 1.00 85.31 83 GLY A CA 1
ATOM 604 C C . GLY A 1 83 ? -10.370 4.027 19.467 1.00 85.31 83 GLY A C 1
ATOM 605 O O . GLY A 1 83 ? -10.906 2.919 19.535 1.00 85.31 83 GLY A O 1
ATOM 606 N N . VAL A 1 84 ? -10.042 4.733 20.547 1.00 86.12 84 VAL A N 1
ATOM 607 C CA . VAL A 1 84 ? -10.368 4.356 21.931 1.00 86.12 84 VAL A CA 1
ATOM 608 C C . VAL A 1 84 ? -10.983 5.551 22.640 1.00 86.12 84 VAL A C 1
ATOM 610 O O . VAL A 1 84 ? -10.591 6.693 22.408 1.00 86.12 84 VAL A O 1
ATOM 613 N N . LEU A 1 85 ? -11.944 5.290 23.518 1.00 81.50 85 LEU A N 1
ATOM 614 C CA . LEU A 1 85 ? -12.550 6.317 24.353 1.00 81.50 85 LEU A CA 1
ATOM 615 C C . LEU A 1 85 ? -11.593 6.693 25.500 1.00 81.50 85 LEU A C 1
ATOM 617 O O . LEU A 1 85 ? -11.186 5.821 26.261 1.00 81.50 85 LEU A O 1
ATOM 621 N N . ALA A 1 86 ? -11.249 7.972 25.653 1.00 76.88 86 ALA A N 1
ATOM 622 C CA . ALA A 1 86 ? -10.364 8.463 26.714 1.00 76.88 86 ALA A CA 1
ATOM 623 C C . ALA A 1 86 ? -10.848 8.069 28.127 1.00 76.88 86 ALA A C 1
ATOM 625 O O . ALA A 1 86 ? -10.056 7.487 28.863 1.00 76.88 86 ALA A O 1
ATOM 626 N N . PRO A 1 87 ? -12.148 8.220 28.469 1.00 66.12 87 PRO A N 1
ATOM 627 C CA . PRO A 1 87 ? -12.711 7.691 29.713 1.00 66.12 87 PRO A CA 1
ATOM 628 C C . PRO A 1 87 ? -12.432 6.206 29.997 1.00 66.12 87 PRO A C 1
ATOM 630 O O . PRO A 1 87 ? -12.426 5.797 31.152 1.00 66.12 87 PRO A O 1
ATOM 633 N N . LEU A 1 88 ? -12.217 5.379 28.966 1.00 64.06 88 LEU A N 1
ATOM 634 C CA . LEU A 1 88 ? -11.873 3.960 29.119 1.00 64.06 88 LEU A CA 1
ATOM 635 C C . LEU A 1 88 ? -10.431 3.768 29.606 1.00 64.06 88 LEU A C 1
ATOM 637 O O . LEU A 1 88 ? -10.120 2.758 30.231 1.00 64.06 88 LEU A O 1
ATOM 641 N N . LEU A 1 89 ? -9.547 4.715 29.287 1.00 62.16 89 LEU A N 1
ATOM 642 C CA . LEU A 1 89 ? -8.146 4.695 29.701 1.00 62.16 89 LEU A CA 1
ATOM 643 C C . LEU A 1 89 ? -7.982 5.033 31.184 1.00 62.16 89 LEU A C 1
ATOM 645 O O . LEU A 1 89 ? -7.049 4.546 31.819 1.00 62.16 89 LEU A O 1
ATOM 649 N N . ASP A 1 90 ? -8.921 5.812 31.721 1.00 62.38 90 ASP A N 1
ATOM 650 C CA . ASP A 1 90 ? -8.967 6.204 33.128 1.00 62.38 90 ASP A CA 1
ATOM 651 C C . ASP A 1 90 ? -9.697 5.179 34.013 1.00 62.38 90 ASP A C 1
ATOM 653 O O . ASP A 1 90 ? -9.620 5.257 35.241 1.00 62.38 90 ASP A O 1
ATOM 657 N N . GLN A 1 91 ? -10.391 4.196 33.421 1.00 59.78 91 GLN A N 1
ATOM 658 C CA . GLN A 1 91 ? -11.062 3.152 34.193 1.00 59.78 91 GLN A CA 1
ATOM 659 C C . GLN A 1 91 ? -10.072 2.103 34.729 1.00 59.78 91 GLN A C 1
ATOM 661 O O . GLN A 1 91 ? -9.255 1.568 33.971 1.00 59.78 91 GLN A O 1
ATOM 666 N N . PRO A 1 92 ? -10.170 1.732 36.020 1.00 50.78 92 PRO A N 1
ATOM 667 C CA . PRO A 1 92 ? -9.435 0.602 36.570 1.00 50.78 92 PRO A CA 1
ATOM 668 C C . PRO A 1 92 ? -9.797 -0.684 35.818 1.00 50.78 92 PRO A C 1
ATOM 670 O O . PRO A 1 92 ? -10.974 -1.009 35.669 1.00 50.78 92 PRO A O 1
ATOM 673 N N . LEU A 1 93 ? -8.780 -1.419 35.353 1.00 56.22 93 LEU A N 1
ATOM 674 C CA . LEU A 1 93 ? -8.932 -2.698 34.650 1.00 56.22 93 LEU A CA 1
ATOM 675 C C . LEU A 1 93 ? -9.953 -3.617 35.360 1.00 56.22 93 LEU A C 1
ATOM 677 O O . LEU A 1 93 ? -9.726 -3.978 36.522 1.00 56.22 93 LEU A O 1
ATOM 681 N N . PRO A 1 94 ? -11.033 -4.058 34.683 1.00 48.00 94 PRO A N 1
ATOM 682 C CA . PRO A 1 94 ? -11.984 -4.994 35.269 1.00 48.00 94 PRO A CA 1
ATOM 683 C C . PRO A 1 94 ? -11.272 -6.322 35.554 1.00 48.00 94 PRO A C 1
ATOM 685 O O . PRO A 1 94 ? -10.752 -6.975 34.651 1.00 48.00 94 PRO A O 1
ATOM 688 N N . GLY A 1 95 ? -11.209 -6.702 36.832 1.00 52.34 95 GLY A N 1
ATOM 689 C CA . GLY A 1 95 ? -10.580 -7.945 37.293 1.00 52.34 95 GLY A CA 1
ATOM 690 C C . GLY A 1 95 ? -9.225 -7.786 37.987 1.00 52.34 95 GLY A C 1
ATOM 691 O O . GLY A 1 95 ? -8.714 -8.768 38.525 1.00 52.34 95 GLY A O 1
ATOM 692 N N . ARG A 1 96 ? -8.654 -6.575 38.066 1.00 40.91 96 ARG A N 1
ATOM 693 C CA . ARG A 1 96 ? -7.553 -6.310 39.001 1.00 40.91 96 ARG A CA 1
ATOM 694 C C . ARG A 1 96 ? -8.151 -5.782 40.299 1.00 40.91 96 ARG A C 1
ATOM 696 O O . ARG A 1 96 ? -8.423 -4.593 40.416 1.00 40.91 96 ARG A O 1
ATOM 703 N N . VAL A 1 97 ? -8.357 -6.674 41.273 1.00 46.84 97 VAL A N 1
ATOM 704 C CA . VAL A 1 97 ? -8.493 -6.249 42.676 1.00 46.84 97 VAL A CA 1
ATOM 705 C C . VAL A 1 97 ? -7.308 -5.316 42.941 1.00 46.84 97 VAL A C 1
ATOM 707 O O . VAL A 1 97 ? -6.185 -5.711 42.598 1.00 46.84 97 VAL A O 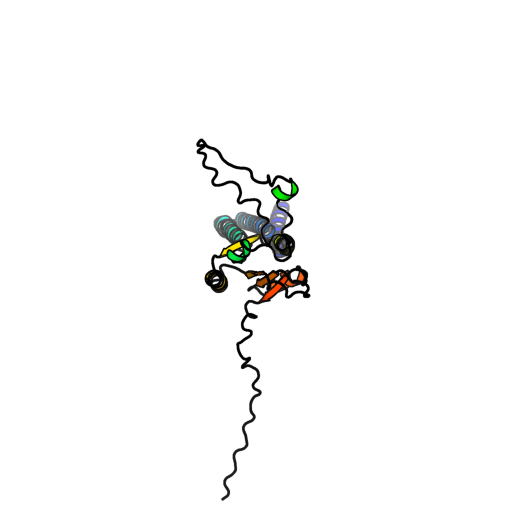1
ATOM 710 N N . PRO A 1 98 ? -7.511 -4.088 43.453 1.00 46.28 98 PRO A N 1
ATOM 711 C CA . PRO A 1 98 ? -6.403 -3.260 43.893 1.00 46.28 98 PRO A CA 1
ATOM 712 C C . PRO A 1 98 ? -5.603 -4.102 44.884 1.00 46.28 98 PRO A C 1
ATOM 714 O O . PRO A 1 98 ? -6.065 -4.396 45.983 1.00 46.28 98 PRO A O 1
ATOM 717 N N . GLY A 1 99 ? -4.443 -4.598 44.457 1.00 50.97 99 GLY A N 1
ATOM 718 C CA . GLY A 1 99 ? -3.478 -5.107 45.414 1.00 50.97 99 GLY A CA 1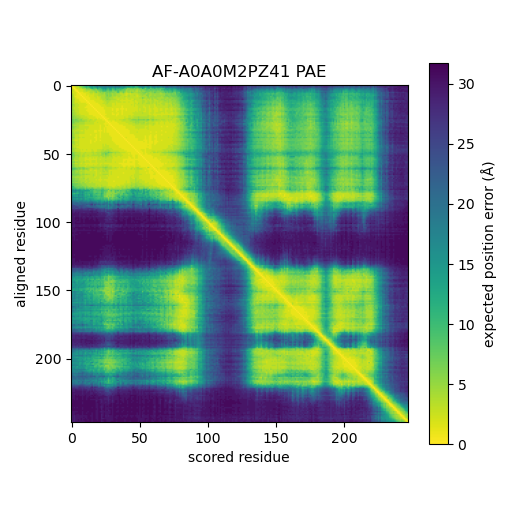
ATOM 719 C C . GLY A 1 99 ? -3.102 -3.932 46.315 1.00 50.97 99 GLY A C 1
ATOM 720 O O . GLY A 1 99 ? -3.070 -2.808 45.799 1.00 50.97 99 GLY A O 1
ATOM 721 N N . PRO A 1 100 ? -2.841 -4.167 47.613 1.00 47.78 100 PRO A N 1
ATOM 722 C CA . PRO A 1 100 ? -2.429 -3.115 48.537 1.00 47.78 100 PRO A CA 1
ATOM 723 C C . PRO A 1 100 ? -1.370 -2.244 47.863 1.00 47.78 100 PRO A C 1
ATOM 725 O O . PRO A 1 100 ? -0.454 -2.777 47.213 1.00 47.78 100 PRO A O 1
ATOM 728 N N . SER A 1 101 ? -1.543 -0.922 47.943 1.00 47.09 101 SER A N 1
ATOM 729 C CA . SER A 1 101 ? -0.600 0.024 47.347 1.00 47.09 101 SER A CA 1
ATOM 730 C C . SER A 1 101 ? 0.810 -0.279 47.866 1.00 47.09 101 SER A C 1
ATOM 732 O O . SER A 1 101 ? 0.988 -0.912 48.910 1.00 47.09 101 SER A O 1
ATOM 734 N N . LEU A 1 102 ? 1.850 0.108 47.123 1.00 56.00 102 LEU A N 1
ATOM 735 C CA . LEU A 1 102 ? 3.229 -0.182 47.534 1.00 56.00 102 LEU A CA 1
ATOM 736 C C . LEU A 1 102 ? 3.516 0.338 48.961 1.00 56.00 102 LEU A C 1
ATOM 738 O O . LEU A 1 102 ? 4.229 -0.321 49.714 1.00 56.00 102 LEU A O 1
ATOM 742 N N . ASP A 1 103 ? 2.868 1.442 49.344 1.00 52.47 103 ASP A N 1
ATOM 743 C CA . ASP A 1 103 ? 2.905 2.058 50.678 1.00 52.47 103 ASP A CA 1
ATOM 744 C C . ASP A 1 103 ? 2.300 1.163 51.774 1.00 52.47 103 ASP A C 1
ATOM 746 O O . ASP A 1 103 ? 2.802 1.089 52.898 1.00 52.47 103 ASP A O 1
ATOM 750 N N . GLU A 1 104 ? 1.251 0.421 51.428 1.00 53.09 104 GLU A N 1
ATOM 751 C CA . GLU A 1 104 ? 0.550 -0.525 52.296 1.00 53.09 104 GLU A CA 1
ATOM 752 C C . GLU A 1 104 ? 1.327 -1.853 52.408 1.00 53.09 104 GLU A C 1
ATOM 754 O O . GLU A 1 104 ? 1.382 -2.466 53.474 1.00 53.09 104 GLU A O 1
ATOM 759 N N . ARG A 1 105 ? 2.038 -2.255 51.339 1.00 47.75 105 ARG A N 1
ATOM 760 C CA . ARG A 1 105 ? 2.979 -3.397 51.348 1.00 47.75 105 ARG A CA 1
ATOM 761 C C . ARG A 1 105 ? 4.266 -3.110 52.123 1.00 47.75 105 ARG A C 1
ATOM 763 O O . ARG A 1 105 ? 4.896 -4.048 52.604 1.00 47.75 105 ARG A O 1
ATOM 770 N N . LEU A 1 106 ? 4.652 -1.841 52.238 1.00 56.62 106 LEU A N 1
ATOM 771 C CA . LEU A 1 106 ? 5.818 -1.381 52.997 1.00 56.62 106 LEU A CA 1
ATOM 772 C C . LEU A 1 106 ? 5.489 -1.031 54.460 1.00 56.62 106 LEU A C 1
ATOM 774 O O . LEU A 1 106 ? 6.382 -0.608 55.190 1.00 56.62 106 LEU A O 1
ATOM 778 N N . GLY A 1 107 ? 4.240 -1.225 54.911 1.00 45.16 107 GLY A N 1
ATOM 779 C CA . GLY A 1 107 ? 3.847 -1.003 56.308 1.00 45.16 107 GLY A CA 1
ATOM 780 C C . GLY A 1 107 ? 4.023 0.444 56.781 1.00 45.16 107 GLY A C 1
ATOM 781 O O . GLY A 1 107 ? 4.188 0.682 57.975 1.00 45.16 107 GLY A O 1
ATOM 782 N N . LEU A 1 108 ? 4.010 1.411 55.859 1.00 51.78 108 LEU A N 1
ATOM 783 C CA . LEU A 1 108 ? 4.354 2.808 56.137 1.00 51.78 108 LEU A CA 1
ATOM 784 C C . LEU A 1 108 ? 3.139 3.698 56.441 1.00 51.78 108 LEU A C 1
ATOM 786 O O . LEU A 1 108 ? 3.289 4.914 56.562 1.00 51.78 108 LEU A O 1
ATOM 790 N N . VAL A 1 109 ? 1.955 3.111 56.674 1.00 48.81 109 VAL A N 1
ATOM 791 C CA . VAL A 1 109 ? 0.851 3.811 57.353 1.00 48.81 109 VAL A CA 1
ATOM 792 C C . VAL A 1 109 ? 1.253 4.024 58.811 1.00 48.81 109 VAL A C 1
ATOM 794 O O . VAL A 1 109 ? 0.947 3.242 59.710 1.00 48.81 109 VAL A O 1
ATOM 797 N N . LYS A 1 110 ? 1.986 5.112 59.035 1.00 48.25 110 LYS A N 1
ATOM 798 C CA . LYS A 1 110 ? 2.238 5.670 60.355 1.00 48.25 110 LYS A CA 1
ATOM 799 C C . LYS A 1 110 ? 0.887 6.115 60.915 1.00 48.25 110 LYS A C 1
ATOM 801 O O . LYS A 1 110 ? 0.265 7.034 60.388 1.00 48.25 110 LYS A O 1
ATOM 806 N N . SER A 1 111 ? 0.420 5.434 61.959 1.00 39.38 111 SER A N 1
ATOM 807 C CA . SER A 1 111 ? -0.702 5.901 62.777 1.00 39.38 111 SER A CA 1
ATOM 808 C C . SER A 1 111 ? -0.437 7.340 63.257 1.00 39.38 111 SER A C 1
ATOM 810 O O . SER A 1 111 ? 0.731 7.712 63.420 1.00 39.38 111 SER A O 1
ATOM 812 N N . PRO A 1 112 ? -1.477 8.164 63.478 1.00 51.25 112 PRO A N 1
ATOM 813 C CA . PRO A 1 112 ? -1.288 9.573 63.800 1.00 51.25 112 PRO A CA 1
ATOM 814 C C . PRO A 1 112 ? -0.675 9.723 65.196 1.00 51.25 112 PRO A C 1
ATOM 816 O O . PRO A 1 112 ? -1.039 8.975 66.106 1.00 51.25 112 PRO A O 1
ATOM 819 N N . PRO A 1 113 ? 0.220 10.705 65.380 1.00 44.69 113 PRO A N 1
ATOM 820 C CA . PRO A 1 113 ? 0.017 11.594 66.519 1.00 44.69 113 PRO A CA 1
ATOM 821 C C . PRO A 1 113 ? 0.295 13.070 66.182 1.00 44.69 113 PRO A C 1
ATOM 823 O O . PRO A 1 113 ? 1.307 13.415 65.579 1.00 44.69 113 PRO A O 1
ATOM 826 N N . ASP A 1 114 ? -0.668 13.904 66.563 1.00 36.00 114 ASP A N 1
ATOM 827 C CA . ASP A 1 114 ? -0.569 15.211 67.224 1.00 36.00 114 ASP A CA 1
ATOM 828 C C . ASP A 1 114 ? 0.551 16.211 66.848 1.00 36.00 114 ASP A C 1
ATOM 830 O O . ASP A 1 114 ? 1.738 15.996 67.065 1.00 36.00 114 ASP A O 1
ATOM 834 N N . SER A 1 115 ? 0.088 17.384 66.388 1.00 38.09 115 SER A N 1
ATOM 835 C CA . SER A 1 115 ? 0.604 18.752 66.612 1.00 38.09 115 SER A CA 1
ATOM 836 C C . SER A 1 115 ? 2.122 18.992 66.720 1.00 38.09 115 SER A C 1
ATOM 838 O O . SER A 1 115 ? 2.721 18.719 67.754 1.00 38.09 115 SER A O 1
ATOM 840 N N . HIS A 1 116 ? 2.703 19.705 65.745 1.00 33.16 116 HIS A N 1
ATOM 841 C CA . HIS A 1 116 ? 3.107 21.122 65.863 1.00 33.16 116 HIS A CA 1
ATOM 842 C C . HIS A 1 116 ? 3.938 21.597 64.648 1.00 33.16 116 HIS A C 1
ATOM 844 O O . HIS A 1 116 ? 4.842 20.911 64.196 1.00 33.16 116 HIS A O 1
ATOM 850 N N . SER A 1 117 ? 3.600 22.810 64.188 1.00 31.61 117 SER A N 1
ATOM 851 C CA . SER A 1 117 ? 4.445 23.869 63.598 1.00 31.61 117 SER A CA 1
ATOM 852 C C . SER A 1 117 ? 5.526 23.554 62.552 1.00 31.61 117 SER A C 1
ATOM 854 O O . SER A 1 117 ? 6.538 22.940 62.863 1.00 31.61 117 SER A O 1
ATOM 856 N N . GLY A 1 118 ? 5.429 24.276 61.430 1.00 31.19 118 GLY A N 1
ATOM 857 C CA . GLY A 1 118 ? 6.561 25.071 60.949 1.00 31.19 118 GLY A CA 1
ATOM 858 C C . GLY A 1 118 ? 7.221 24.622 59.649 1.00 31.19 118 GLY A C 1
ATOM 859 O O . GLY A 1 118 ? 7.870 23.591 59.596 1.00 31.19 118 GLY A O 1
ATOM 860 N N . GLU A 1 119 ? 7.140 25.540 58.687 1.00 30.11 119 GLU A N 1
ATOM 861 C CA . GLU A 1 119 ? 8.141 25.851 57.662 1.00 30.11 119 GLU A CA 1
ATOM 862 C C . GLU A 1 119 ? 8.024 25.229 56.263 1.00 30.11 119 GLU A C 1
ATOM 864 O O . GLU A 1 119 ? 7.813 24.044 56.030 1.00 30.11 119 GLU A O 1
ATOM 869 N N . SER A 1 120 ? 8.116 26.177 55.333 1.00 36.62 120 SER A N 1
ATOM 870 C CA . SER A 1 120 ? 8.011 26.127 53.890 1.00 36.62 120 SER A CA 1
ATOM 871 C C . SER A 1 120 ? 9.048 25.226 53.238 1.00 36.62 120 SER A C 1
ATOM 873 O O . SER A 1 120 ? 10.232 25.373 53.512 1.00 36.62 120 SER A O 1
ATOM 875 N N . GLU A 1 121 ? 8.638 24.493 52.204 1.00 34.31 121 GLU A N 1
ATOM 876 C CA . GLU A 1 121 ? 9.520 24.274 51.062 1.00 34.31 121 GLU A CA 1
ATOM 877 C C . GLU A 1 121 ? 8.734 24.260 49.749 1.00 34.31 121 GLU A C 1
ATOM 879 O O . GLU A 1 121 ? 7.867 23.432 49.476 1.00 34.31 121 GLU A O 1
ATOM 884 N N . SER A 1 122 ? 9.043 25.280 48.955 1.00 34.22 122 SER A N 1
ATOM 885 C CA . SER A 1 122 ? 8.693 25.445 47.558 1.00 34.22 122 SER A CA 1
ATOM 886 C C . SER A 1 122 ? 9.534 24.482 46.728 1.00 34.22 122 SER A C 1
ATOM 888 O O . SER A 1 122 ? 10.744 24.673 46.637 1.00 34.22 122 SER A O 1
ATOM 890 N N . ALA A 1 123 ? 8.907 23.546 46.022 1.00 30.98 123 ALA A N 1
ATOM 891 C CA . ALA A 1 123 ? 9.464 23.027 44.779 1.00 30.98 123 ALA A CA 1
ATOM 892 C C . ALA A 1 123 ? 8.355 22.437 43.906 1.00 30.98 123 ALA A C 1
ATOM 894 O O . ALA A 1 123 ? 7.672 21.483 44.270 1.00 30.98 123 ALA A O 1
ATOM 895 N N . ALA A 1 124 ? 8.190 23.036 42.732 1.00 35.47 124 ALA A N 1
ATOM 896 C CA . ALA A 1 124 ? 7.383 22.523 41.645 1.00 35.47 124 ALA A CA 1
ATOM 897 C C . ALA A 1 124 ? 7.822 21.094 41.276 1.00 35.47 124 ALA A C 1
ATOM 899 O O . ALA A 1 124 ? 8.903 20.892 40.731 1.00 35.47 124 ALA A O 1
ATOM 900 N N . ALA A 1 125 ? 6.957 20.115 41.535 1.00 30.41 125 ALA A N 1
ATOM 901 C CA . ALA A 1 125 ? 7.074 18.747 41.037 1.00 30.41 125 ALA A CA 1
ATOM 902 C C . ALA A 1 125 ? 5.837 18.417 40.189 1.00 30.41 125 ALA A C 1
ATOM 904 O O . ALA A 1 125 ? 5.040 17.538 40.501 1.00 30.41 125 ALA A O 1
ATOM 905 N N . GLY A 1 126 ? 5.645 19.195 39.124 1.00 34.06 126 GLY A N 1
ATOM 906 C CA . GLY A 1 126 ? 4.734 18.858 38.040 1.00 34.06 126 GLY A CA 1
ATOM 907 C C . GLY A 1 126 ? 5.528 18.248 36.890 1.00 34.06 126 GLY A C 1
ATOM 908 O O . GLY A 1 126 ? 6.535 18.816 36.484 1.00 34.06 126 GLY A O 1
ATOM 909 N N . SER A 1 127 ? 5.025 17.141 36.341 1.00 35.94 127 SER A N 1
ATOM 910 C CA . SER A 1 127 ? 5.460 16.520 35.080 1.00 35.94 127 SER A CA 1
ATOM 911 C C . SER A 1 127 ? 6.718 15.639 35.125 1.00 35.94 127 SER A C 1
ATOM 913 O O . SER A 1 127 ? 7.743 16.008 34.564 1.00 35.94 127 SER A O 1
ATOM 915 N N . MET A 1 128 ? 6.610 14.416 35.670 1.00 31.42 128 MET A N 1
ATOM 916 C CA . MET A 1 128 ? 7.424 13.268 35.202 1.00 31.42 128 MET A CA 1
ATOM 917 C C . MET A 1 128 ? 6.909 11.867 35.620 1.00 31.42 128 MET A C 1
ATOM 919 O O . MET A 1 128 ? 7.685 10.919 35.649 1.00 31.42 128 MET A O 1
ATOM 923 N N . ALA A 1 129 ? 5.608 11.694 35.904 1.00 31.61 129 ALA A N 1
ATOM 924 C CA . ALA A 1 129 ? 5.047 10.416 36.388 1.00 31.61 129 ALA A CA 1
ATOM 925 C C . ALA A 1 129 ? 3.795 9.922 35.621 1.00 31.61 129 ALA A C 1
ATOM 927 O O . ALA A 1 129 ? 2.959 9.220 36.177 1.00 31.61 129 ALA A O 1
ATOM 928 N N . GLU A 1 130 ? 3.661 10.263 34.334 1.00 37.19 130 GLU A N 1
ATOM 929 C CA . GLU A 1 130 ? 2.529 9.838 33.478 1.00 37.19 130 GLU A CA 1
ATOM 930 C C . GLU A 1 130 ? 2.941 8.756 32.447 1.00 37.19 130 GLU A C 1
ATOM 932 O O . GLU A 1 130 ? 2.256 8.547 31.453 1.00 37.19 130 GLU A O 1
ATOM 937 N N . ALA A 1 131 ? 4.091 8.090 32.621 1.00 35.75 131 ALA A N 1
ATOM 938 C CA . ALA A 1 131 ? 4.635 7.142 31.632 1.00 35.75 131 ALA A CA 1
ATOM 939 C C . ALA A 1 131 ? 4.537 5.656 32.031 1.00 35.75 131 ALA A C 1
ATOM 941 O O . ALA A 1 131 ? 4.795 4.800 31.190 1.00 35.75 131 ALA A O 1
ATOM 942 N N . ASP A 1 132 ? 4.148 5.341 33.273 1.00 37.81 132 ASP A N 1
ATOM 943 C CA . ASP A 1 132 ? 4.174 3.962 33.800 1.00 37.81 132 ASP A CA 1
ATOM 944 C C . ASP A 1 132 ? 2.814 3.460 34.313 1.00 37.81 132 ASP A C 1
ATOM 946 O O . ASP A 1 132 ? 2.724 2.481 35.053 1.00 37.81 132 ASP A O 1
ATOM 950 N N . ARG A 1 133 ? 1.707 4.101 33.909 1.00 50.16 133 ARG A N 1
ATOM 951 C CA . ARG A 1 133 ? 0.394 3.465 34.079 1.00 50.16 133 ARG A CA 1
ATOM 952 C C . ARG A 1 133 ? 0.257 2.396 32.993 1.00 50.16 133 ARG A C 1
ATOM 954 O O . ARG A 1 133 ? 0.263 2.751 31.810 1.00 50.16 133 ARG A O 1
ATOM 961 N N . PRO A 1 134 ? 0.135 1.100 33.339 1.00 56.78 134 PRO A N 1
ATOM 962 C CA . PRO A 1 134 ? -0.087 0.067 32.341 1.00 56.78 134 PRO A CA 1
ATOM 963 C C . PRO A 1 134 ? -1.369 0.407 31.586 1.00 56.78 134 PRO A C 1
ATOM 965 O O . PRO A 1 134 ? -2.452 0.434 32.167 1.00 56.78 134 PRO A O 1
ATOM 968 N N . HIS A 1 135 ? -1.222 0.703 30.293 1.00 63.91 135 HIS A N 1
ATOM 969 C CA . HIS A 1 135 ? -2.340 1.032 29.419 1.00 63.91 135 HIS A CA 1
ATOM 970 C C . HIS A 1 135 ? -3.400 -0.070 29.579 1.00 63.91 135 HIS A C 1
ATOM 972 O O . HIS A 1 135 ? -3.055 -1.245 29.428 1.00 63.91 135 HIS A O 1
ATOM 978 N N . PRO A 1 136 ? -4.677 0.239 29.849 1.00 66.69 136 PRO A N 1
ATOM 979 C CA . PRO A 1 136 ? -5.685 -0.783 30.159 1.00 66.69 136 PRO A CA 1
ATOM 980 C C . PRO A 1 136 ? -5.954 -1.754 29.000 1.00 66.69 136 PRO A C 1
ATOM 982 O O . PRO A 1 136 ? -6.570 -2.793 29.181 1.00 66.69 136 PRO A O 1
ATOM 985 N N . LEU A 1 137 ? -5.431 -1.450 27.810 1.00 71.88 137 LEU A N 1
ATOM 986 C CA . LEU A 1 137 ? -5.487 -2.290 26.614 1.00 71.88 137 LEU A CA 1
ATOM 987 C C . LEU A 1 137 ? -4.189 -3.072 26.355 1.00 71.88 137 LEU A C 1
ATOM 989 O O . LEU A 1 137 ? -4.101 -3.793 25.364 1.00 71.88 137 LEU A O 1
ATOM 993 N N . ALA A 1 138 ? -3.170 -2.959 27.213 1.00 73.75 138 ALA A N 1
ATOM 994 C CA . ALA A 1 138 ? -1.888 -3.649 27.052 1.00 73.75 138 ALA A CA 1
ATOM 995 C C . ALA A 1 138 ? -2.022 -5.166 26.785 1.00 73.75 138 ALA A C 1
ATOM 997 O O . ALA A 1 138 ? -1.317 -5.649 25.893 1.00 73.75 138 ALA A O 1
ATOM 998 N N . PRO A 1 139 ? -2.948 -5.910 27.436 1.00 74.94 139 PRO A N 1
ATOM 999 C CA . PRO A 1 139 ? -3.142 -7.338 27.162 1.00 74.94 139 PRO A CA 1
ATOM 1000 C C . PRO A 1 139 ? -3.615 -7.642 25.733 1.00 74.94 139 PRO A C 1
ATOM 1002 O O . PRO A 1 139 ? -3.347 -8.720 25.214 1.00 74.94 139 PRO A O 1
ATOM 1005 N N . LEU A 1 140 ? -4.303 -6.696 25.090 1.00 79.88 140 LEU A N 1
ATOM 1006 C CA . LEU A 1 140 ? -4.832 -6.821 23.731 1.00 79.88 140 LEU A CA 1
ATOM 1007 C C . LEU A 1 140 ? -3.850 -6.301 22.673 1.00 79.88 140 LEU A C 1
ATOM 1009 O O . LEU A 1 140 ? -3.778 -6.846 21.571 1.00 79.88 140 LEU A O 1
ATOM 1013 N N . LEU A 1 141 ? -3.071 -5.266 23.000 1.00 82.19 141 LEU A N 1
ATOM 1014 C CA . LEU A 1 141 ? -2.152 -4.631 22.054 1.00 82.19 141 LEU A CA 1
ATOM 1015 C C . LEU A 1 141 ? -1.063 -5.587 21.556 1.00 82.19 141 LEU A C 1
ATOM 1017 O O . LEU A 1 141 ? -0.710 -5.525 20.380 1.00 82.19 141 LEU A O 1
ATOM 1021 N N . ALA A 1 142 ? -0.530 -6.466 22.410 1.00 83.56 142 ALA A N 1
ATOM 1022 C CA . ALA A 1 142 ? 0.501 -7.422 21.999 1.00 83.56 142 ALA A CA 1
ATOM 1023 C C . ALA A 1 142 ? -0.029 -8.480 21.000 1.00 83.56 142 ALA A C 1
ATOM 1025 O O . ALA A 1 142 ? 0.536 -8.571 19.905 1.00 83.56 142 ALA A O 1
ATOM 1026 N N . PRO A 1 143 ? -1.134 -9.203 21.284 1.00 83.75 143 PRO A N 1
ATOM 1027 C CA . PRO A 1 143 ? -1.772 -10.095 20.311 1.00 83.75 143 PRO A CA 1
ATOM 1028 C C . PRO A 1 143 ? -2.165 -9.388 19.012 1.00 83.75 143 PRO A C 1
ATOM 1030 O O . PRO A 1 143 ? -1.894 -9.891 17.923 1.00 83.75 143 PRO A O 1
ATOM 1033 N N . LEU A 1 144 ? -2.744 -8.188 19.112 1.00 85.12 144 LEU A N 1
ATOM 1034 C CA . LEU A 1 144 ? -3.169 -7.413 17.951 1.00 85.12 144 LEU A CA 1
ATOM 1035 C C . LEU A 1 144 ? -1.983 -7.020 17.061 1.00 85.12 144 LEU A C 1
ATOM 1037 O O . LEU A 1 144 ? -2.043 -7.189 15.845 1.00 85.12 144 LEU A O 1
ATOM 1041 N N . ARG A 1 145 ? -0.882 -6.541 17.656 1.00 85.75 145 ARG A N 1
ATOM 1042 C CA . ARG A 1 145 ? 0.359 -6.243 16.923 1.00 85.75 145 ARG A CA 1
ATOM 1043 C C . ARG A 1 145 ? 0.913 -7.489 16.236 1.00 85.75 145 ARG A C 1
ATOM 1045 O O . ARG A 1 145 ? 1.309 -7.401 15.079 1.00 85.75 145 ARG A O 1
ATOM 1052 N N . SER A 1 146 ? 0.897 -8.640 16.910 1.00 85.56 146 SER A N 1
ATOM 1053 C CA . SER A 1 146 ? 1.347 -9.907 16.317 1.00 85.56 146 SER A CA 1
ATOM 1054 C C . SER A 1 146 ? 0.475 -10.339 15.135 1.00 85.56 146 SER A C 1
ATOM 1056 O O . SER A 1 146 ? 1.000 -10.860 14.157 1.00 85.56 146 SER A O 1
ATOM 1058 N N . ALA A 1 147 ? -0.838 -10.105 15.196 1.00 85.38 147 ALA A N 1
ATOM 1059 C CA . ALA A 1 147 ? -1.766 -10.475 14.131 1.00 85.38 147 ALA A CA 1
ATOM 1060 C C . ALA A 1 147 ? -1.572 -9.636 12.855 1.00 85.38 147 ALA A C 1
ATOM 1062 O O . ALA A 1 147 ? -1.698 -10.138 11.736 1.00 85.38 147 ALA A O 1
ATOM 1063 N N . ILE A 1 148 ? -1.249 -8.350 13.010 1.00 87.31 148 ILE A N 1
ATOM 1064 C CA . ILE A 1 148 ? -1.110 -7.429 11.874 1.00 87.31 148 ILE A CA 1
ATOM 1065 C C . ILE A 1 148 ? 0.319 -7.351 11.317 1.00 87.31 148 ILE A C 1
ATOM 1067 O O . ILE A 1 148 ? 0.493 -6.930 10.173 1.00 87.31 148 ILE A O 1
ATOM 1071 N N . ALA A 1 149 ? 1.332 -7.776 12.081 1.00 84.25 149 ALA A N 1
ATOM 1072 C CA . ALA A 1 149 ? 2.740 -7.718 11.678 1.00 84.25 149 ALA A CA 1
ATOM 1073 C C . ALA A 1 149 ? 3.049 -8.409 10.329 1.00 84.25 149 ALA A C 1
ATOM 1075 O O . ALA A 1 149 ? 3.753 -7.797 9.523 1.00 84.25 149 ALA A O 1
ATOM 1076 N N . PRO A 1 150 ? 2.496 -9.601 10.002 1.00 84.31 150 PRO A N 1
ATOM 1077 C CA . PRO A 1 150 ? 2.715 -10.245 8.700 1.00 84.31 150 PRO A CA 1
ATOM 1078 C C . PRO A 1 150 ? 2.178 -9.443 7.509 1.00 84.31 150 PRO A C 1
ATOM 1080 O O . PRO A 1 150 ? 2.593 -9.662 6.377 1.00 84.31 150 PRO A O 1
ATOM 1083 N N . HIS A 1 151 ? 1.257 -8.512 7.759 1.00 84.19 151 HIS A N 1
ATOM 1084 C CA . HIS A 1 151 ? 0.588 -7.707 6.739 1.00 84.19 151 HIS A CA 1
ATOM 1085 C C . HIS A 1 151 ? 1.219 -6.317 6.580 1.00 84.19 151 HIS A C 1
ATOM 1087 O O . HIS A 1 151 ? 0.648 -5.458 5.913 1.00 84.19 151 HIS A O 1
ATOM 1093 N N . HIS A 1 152 ? 2.376 -6.079 7.209 1.00 82.56 152 HIS A N 1
ATOM 1094 C CA . HIS A 1 152 ? 3.105 -4.807 7.180 1.00 82.56 152 HIS A CA 1
ATOM 1095 C C . HIS A 1 152 ? 2.304 -3.596 7.687 1.00 82.56 152 HIS A C 1
ATOM 1097 O O . HIS A 1 152 ? 2.682 -2.458 7.424 1.00 82.56 152 HIS A O 1
ATOM 1103 N N . LEU A 1 153 ? 1.219 -3.821 8.436 1.00 84.62 153 LEU A N 1
ATOM 1104 C CA . LEU A 1 153 ? 0.407 -2.757 9.016 1.00 84.62 153 LEU A CA 1
ATOM 1105 C C . LEU A 1 153 ? 1.015 -2.266 10.332 1.00 84.62 153 LEU A C 1
ATOM 1107 O O . LEU A 1 153 ? 1.384 -3.052 11.208 1.00 84.62 153 LEU A O 1
ATOM 1111 N N . ARG A 1 154 ? 1.048 -0.948 10.510 1.00 83.94 154 ARG A N 1
ATOM 1112 C CA . ARG A 1 154 ? 1.425 -0.278 11.755 1.00 83.94 154 ARG A CA 1
ATOM 1113 C C . ARG A 1 154 ? 0.183 0.027 12.583 1.00 83.94 154 ARG A C 1
ATOM 1115 O O . ARG A 1 154 ? -0.706 0.719 12.105 1.00 83.94 154 ARG A O 1
ATOM 1122 N N . LEU A 1 155 ? 0.144 -0.422 13.836 1.00 85.69 155 LEU A N 1
ATOM 1123 C CA . LEU A 1 155 ? -0.934 -0.064 14.759 1.00 85.69 155 LEU A CA 1
ATOM 1124 C C . LEU A 1 155 ? -0.745 1.359 15.301 1.00 85.69 155 LEU A C 1
ATOM 1126 O O . LEU A 1 155 ? 0.269 1.648 15.938 1.00 85.69 155 LEU A O 1
ATOM 1130 N N . GLU A 1 156 ? -1.747 2.209 15.110 1.00 86.81 156 GLU A N 1
ATOM 1131 C CA . GLU A 1 156 ? -1.852 3.544 15.698 1.00 86.81 156 GLU A CA 1
ATOM 1132 C C . GLU A 1 156 ? -3.107 3.602 16.571 1.00 86.81 156 GLU A C 1
ATOM 1134 O O . GLU A 1 156 ? -4.213 3.348 16.096 1.00 86.81 156 GLU A O 1
ATOM 1139 N N . LEU A 1 157 ? -2.936 3.917 17.855 1.00 84.69 157 LEU A N 1
ATOM 1140 C CA . LEU A 1 157 ? -4.048 4.086 18.784 1.00 84.69 157 LEU A CA 1
ATOM 1141 C C . LEU A 1 157 ? -4.360 5.576 18.919 1.00 84.69 157 LEU A C 1
ATOM 1143 O O . LEU A 1 157 ? -3.461 6.357 19.231 1.00 84.69 157 LEU A O 1
ATOM 1147 N N . VAL A 1 158 ? -5.610 5.962 18.678 1.00 86.88 158 VAL A N 1
ATOM 1148 C CA . VAL A 1 158 ? -6.065 7.356 18.743 1.00 86.88 158 VAL A CA 1
ATOM 1149 C C . VAL A 1 158 ? -7.129 7.472 19.831 1.00 86.88 158 VAL A C 1
ATOM 1151 O O . VAL A 1 158 ? -8.129 6.758 19.806 1.00 86.88 158 VAL A O 1
ATOM 1154 N N . SER A 1 159 ? -6.893 8.348 20.807 1.00 86.12 159 SER A N 1
ATOM 1155 C CA . SER A 1 159 ? -7.811 8.578 21.925 1.00 86.12 159 SER A CA 1
ATOM 1156 C C . SER A 1 159 ? -8.806 9.687 21.586 1.00 86.12 159 SER A C 1
ATOM 1158 O O . SER A 1 159 ? -8.405 10.734 21.078 1.00 86.12 159 SER A O 1
ATOM 1160 N N . TYR A 1 160 ? -10.086 9.464 21.880 1.00 85.50 160 TYR A N 1
ATOM 1161 C CA . TYR A 1 160 ? -11.169 10.423 21.657 1.00 85.50 160 TYR A CA 1
ATOM 1162 C C . TYR A 1 160 ? -11.881 10.764 22.974 1.00 85.50 160 TYR A C 1
ATOM 1164 O O . TYR A 1 160 ? -12.121 9.870 23.787 1.00 85.50 160 TYR A O 1
ATOM 1172 N N . PRO A 1 161 ? -12.257 12.036 23.199 1.00 82.50 161 PRO A N 1
ATOM 1173 C CA . PRO A 1 161 ? -12.783 12.492 24.488 1.00 82.50 161 PRO A CA 1
ATOM 1174 C C . PRO A 1 161 ? -14.192 11.971 24.798 1.00 82.50 161 PRO A C 1
ATOM 1176 O O . PRO A 1 161 ? -14.542 11.793 25.960 1.00 82.50 161 PRO A O 1
ATOM 1179 N N . ASN A 1 162 ? -15.014 11.735 23.775 1.00 83.56 162 ASN A N 1
ATOM 1180 C CA . ASN A 1 162 ? -16.393 11.285 23.926 1.00 83.56 162 ASN A CA 1
ATOM 1181 C C . ASN A 1 162 ? -16.780 10.309 22.804 1.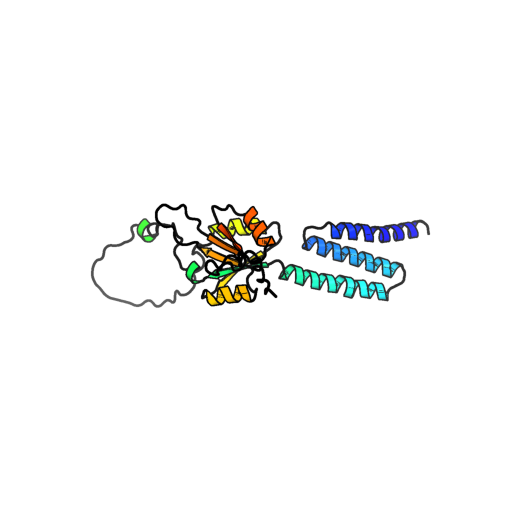00 83.56 162 ASN A C 1
ATOM 1183 O O . ASN A 1 162 ? -16.097 10.209 21.781 1.00 83.56 162 ASN A O 1
ATOM 1187 N N . LEU A 1 163 ? -17.879 9.580 23.022 1.00 82.25 163 LEU A N 1
ATOM 1188 C CA . LEU A 1 163 ? -18.371 8.580 22.074 1.00 82.25 163 LEU A CA 1
ATOM 1189 C C . LEU A 1 163 ? -18.765 9.218 20.735 1.00 82.25 163 LEU A C 1
ATOM 1191 O O . LEU A 1 163 ? -18.415 8.680 19.695 1.00 82.25 163 LEU A O 1
ATOM 1195 N N . GLN A 1 164 ? -19.386 10.402 20.752 1.00 85.38 164 GLN A N 1
ATOM 1196 C CA . GLN A 1 164 ? -19.786 11.112 19.531 1.00 85.38 164 GLN A CA 1
ATOM 1197 C C . GLN A 1 164 ? -18.597 11.434 18.616 1.00 85.38 164 GLN A C 1
ATOM 1199 O O . GLN A 1 164 ? -18.680 11.229 17.412 1.00 85.38 164 GLN A O 1
ATOM 1204 N N . ALA A 1 165 ? -17.474 11.904 19.163 1.00 85.25 165 ALA A N 1
ATOM 1205 C CA . ALA A 1 165 ? -16.268 12.196 18.392 1.00 85.25 165 ALA A CA 1
ATOM 1206 C C . ALA A 1 165 ? -15.631 10.919 17.828 1.00 85.25 165 ALA A C 1
ATOM 1208 O O . ALA A 1 165 ? -15.111 10.927 16.715 1.00 85.25 165 ALA A O 1
ATOM 1209 N N . LEU A 1 166 ? -15.699 9.818 18.579 1.00 85.62 166 LEU A N 1
ATOM 1210 C CA . LEU A 1 166 ? -15.196 8.511 18.167 1.00 85.62 166 LEU A CA 1
ATOM 1211 C C . LEU A 1 166 ? -16.051 7.885 17.051 1.00 85.62 166 LEU A C 1
ATOM 1213 O O . LEU A 1 166 ? -15.513 7.383 16.064 1.00 85.62 166 LEU A O 1
ATOM 1217 N N . GLU A 1 167 ? -17.376 7.952 17.178 1.00 85.00 167 GLU A N 1
ATOM 1218 C CA . GLU A 1 167 ? -18.331 7.528 16.150 1.00 85.00 167 GLU A CA 1
ATOM 1219 C C . GLU A 1 167 ? -18.231 8.407 14.904 1.00 85.00 167 GLU A C 1
ATOM 1221 O O . GLU A 1 167 ? -18.188 7.890 13.787 1.00 85.00 167 GLU A O 1
ATOM 1226 N N . GLN A 1 168 ? -18.095 9.724 15.081 1.00 86.69 168 GLN A N 1
ATOM 1227 C CA . GLN A 1 168 ? -17.856 10.649 13.980 1.00 86.69 168 GLN A CA 1
ATOM 1228 C C . GLN A 1 168 ? -16.552 10.307 13.256 1.00 86.69 168 GLN A C 1
ATOM 1230 O O . GLN A 1 168 ? -16.562 10.231 12.033 1.00 86.69 168 GLN A O 1
ATOM 1235 N N . ALA A 1 169 ? -15.462 10.027 13.976 1.00 86.31 169 ALA A N 1
ATOM 1236 C CA . ALA A 1 169 ? -14.191 9.609 13.381 1.00 86.31 169 ALA A CA 1
ATOM 1237 C C . ALA A 1 169 ? -14.295 8.276 12.619 1.00 86.31 169 ALA A C 1
ATOM 1239 O O . ALA A 1 169 ? -13.622 8.068 11.604 1.00 86.31 169 ALA A O 1
ATOM 1240 N N . LEU A 1 170 ? -15.145 7.357 13.083 1.00 86.56 170 LEU A N 1
ATOM 1241 C CA . LEU A 1 170 ? -15.437 6.112 12.373 1.00 86.56 170 LEU A CA 1
ATOM 1242 C C . LEU A 1 170 ? -16.254 6.377 11.096 1.00 86.56 170 LEU A C 1
ATOM 1244 O O . LEU A 1 170 ? -15.952 5.811 10.040 1.00 86.56 170 LEU A O 1
ATOM 1248 N N . HIS A 1 171 ? -17.248 7.265 11.174 1.00 86.25 171 HIS A N 1
ATOM 1249 C CA . HIS A 1 171 ? -18.088 7.676 10.049 1.00 86.25 171 HIS A CA 1
ATOM 1250 C C . HIS A 1 171 ? -17.286 8.439 8.978 1.00 86.25 171 HIS A C 1
ATOM 1252 O O . HIS A 1 171 ? -17.388 8.134 7.786 1.00 86.25 171 HIS A O 1
ATOM 1258 N N . THR A 1 172 ? -16.418 9.371 9.388 1.00 88.38 172 THR A N 1
ATOM 1259 C CA . THR A 1 172 ? -15.506 10.122 8.503 1.00 88.38 172 THR A CA 1
ATOM 1260 C C . THR A 1 172 ? -14.317 9.293 8.019 1.00 88.38 172 THR A C 1
ATOM 1262 O O . THR A 1 172 ? -13.580 9.742 7.143 1.00 88.38 172 THR A O 1
ATOM 1265 N N . LYS A 1 173 ? -14.179 8.044 8.492 1.00 87.88 173 LYS A N 1
ATOM 1266 C CA . LYS A 1 173 ? -13.126 7.088 8.105 1.00 87.88 173 LYS A CA 1
ATOM 1267 C C . LYS A 1 173 ? -11.719 7.509 8.552 1.00 87.88 173 LYS A C 1
ATOM 1269 O O . LYS A 1 173 ? -10.738 7.056 7.967 1.00 87.88 173 LYS A O 1
ATOM 1274 N N . GLU A 1 174 ? -11.613 8.343 9.582 1.00 85.38 174 GLU A N 1
ATOM 1275 C CA . GLU A 1 174 ? -10.338 8.702 10.217 1.00 85.38 174 GLU A CA 1
ATOM 1276 C C . GLU A 1 174 ? -9.736 7.527 10.998 1.00 85.38 174 GLU A C 1
ATOM 1278 O O . GLU A 1 174 ? -8.513 7.349 11.030 1.00 85.38 174 GLU A O 1
ATOM 1283 N N . VAL A 1 175 ? -10.601 6.697 11.591 1.00 88.88 175 VAL A N 1
ATOM 1284 C CA . VAL A 1 175 ? -10.238 5.428 12.227 1.00 88.88 175 VAL A CA 1
ATOM 1285 C C . VAL A 1 175 ? -10.810 4.244 11.450 1.00 88.88 175 VAL A C 1
ATOM 1287 O O . VAL A 1 175 ? -11.864 4.310 10.818 1.00 88.88 175 VAL A O 1
ATOM 1290 N N . HIS A 1 176 ? -10.096 3.125 11.496 1.00 86.94 176 HIS A N 1
ATOM 1291 C CA . HIS A 1 176 ? -10.471 1.879 10.827 1.00 86.94 176 HIS A CA 1
ATOM 1292 C C . HIS A 1 176 ? -11.355 0.990 11.711 1.00 86.94 176 HIS A C 1
ATOM 1294 O O . HIS A 1 176 ? -12.015 0.070 11.214 1.00 86.94 176 HIS A O 1
ATOM 1300 N N . GLY A 1 177 ? -11.359 1.260 13.015 1.00 87.19 177 GLY A N 1
ATOM 1301 C CA . GLY A 1 177 ? -12.149 0.545 13.996 1.00 87.19 177 GLY A CA 1
ATOM 1302 C C . GLY A 1 177 ? -12.099 1.185 15.377 1.00 87.19 177 GLY A C 1
ATOM 1303 O O . GLY A 1 177 ? -11.289 2.078 15.627 1.00 87.19 177 GLY A O 1
ATOM 1304 N N . ILE A 1 178 ? -12.964 0.704 16.261 1.00 87.12 178 ILE A N 1
ATOM 1305 C CA . ILE A 1 178 ? -13.079 1.118 17.656 1.00 87.12 178 ILE A CA 1
ATOM 1306 C C . ILE A 1 178 ? -12.705 -0.064 18.550 1.00 87.12 178 ILE A C 1
ATOM 1308 O O . ILE A 1 178 ? -13.093 -1.202 18.284 1.00 87.12 178 ILE A O 1
ATOM 1312 N N . CYS A 1 179 ? -11.962 0.203 19.619 1.00 85.00 179 CYS A N 1
ATOM 1313 C CA . CYS A 1 179 ? -11.712 -0.756 20.687 1.00 85.00 179 CYS A CA 1
ATOM 1314 C C . CYS A 1 179 ? -12.382 -0.273 21.977 1.00 85.00 179 CYS A C 1
ATOM 1316 O O . CYS A 1 179 ? -12.111 0.833 22.447 1.00 85.00 179 CYS A O 1
ATOM 1318 N N . GLY A 1 180 ? -13.232 -1.118 22.560 1.00 77.06 180 GLY A N 1
ATOM 1319 C CA . GLY A 1 180 ? -13.917 -0.866 23.827 1.00 77.06 180 GLY A CA 1
ATOM 1320 C C . GLY A 1 180 ? -13.838 -2.064 24.768 1.00 77.06 180 GLY A C 1
ATOM 1321 O O . GLY A 1 180 ? -13.533 -3.174 24.336 1.00 77.06 180 GLY A O 1
ATOM 1322 N N . LEU A 1 181 ? -14.118 -1.849 26.054 1.00 72.62 181 LEU A N 1
ATOM 1323 C CA . LEU A 1 181 ? -14.361 -2.949 26.989 1.00 72.62 181 LEU A CA 1
ATOM 1324 C C . LEU A 1 181 ? -15.804 -3.432 26.804 1.00 72.62 181 LEU A C 1
ATOM 1326 O O . LEU A 1 181 ? -16.725 -2.616 26.740 1.00 72.62 181 LEU A O 1
ATOM 1330 N N . LEU A 1 182 ? -16.007 -4.744 26.695 1.00 67.19 182 LEU A N 1
ATOM 1331 C CA . LEU A 1 182 ? -17.350 -5.316 26.765 1.00 67.19 182 LEU A CA 1
ATOM 1332 C C . LEU A 1 182 ? -17.732 -5.307 28.255 1.00 67.19 182 LEU A C 1
ATOM 1334 O O . LEU A 1 182 ? -16.942 -5.774 29.064 1.00 67.19 182 LEU A O 1
ATOM 1338 N N . VAL A 1 183 ? -18.859 -4.666 28.588 1.00 58.72 183 VAL A N 1
ATOM 1339 C CA . VAL A 1 183 ? -19.515 -4.518 29.912 1.00 58.72 183 VAL A CA 1
ATOM 1340 C C . VAL A 1 183 ? -18.880 -5.330 31.066 1.00 58.72 183 VAL A C 1
ATOM 1342 O O . VAL A 1 183 ? -18.711 -6.540 30.913 1.00 58.72 183 VAL A O 1
ATOM 1345 N N . PRO A 1 184 ? -18.601 -4.735 32.251 1.00 55.19 184 PRO A N 1
ATOM 1346 C CA . PRO A 1 184 ? -18.078 -5.493 33.389 1.00 55.19 184 PRO A CA 1
ATOM 1347 C C . PRO A 1 184 ? -18.980 -6.706 33.683 1.00 55.19 184 PRO A C 1
ATOM 1349 O O . PRO A 1 184 ? -20.199 -6.542 33.782 1.00 55.19 184 PRO A O 1
ATOM 1352 N N . PRO A 1 185 ? -18.414 -7.924 33.773 1.00 52.50 185 PRO A N 1
ATOM 1353 C CA . PRO A 1 185 ? -19.195 -9.151 33.834 1.00 52.50 185 PRO A CA 1
ATOM 1354 C C . PRO A 1 185 ? -20.110 -9.142 35.059 1.00 52.50 185 PRO A C 1
ATOM 1356 O O . PRO A 1 185 ? -19.679 -8.861 36.180 1.00 52.50 185 PRO A O 1
ATOM 1359 N N . LEU A 1 186 ? -21.374 -9.507 34.842 1.00 55.94 186 LEU A N 1
ATOM 1360 C CA . LEU A 1 186 ? -22.282 -9.893 35.916 1.00 55.94 186 LEU A CA 1
ATOM 1361 C C . LEU A 1 186 ? -21.611 -11.034 36.714 1.00 55.94 186 LEU A C 1
ATOM 1363 O O . LEU A 1 186 ? -21.009 -11.920 36.087 1.00 55.94 186 LEU A O 1
ATOM 1367 N N . PRO A 1 187 ? -21.664 -11.046 38.060 1.00 46.47 187 PRO A N 1
ATOM 1368 C CA . PRO A 1 187 ? -20.992 -12.069 38.859 1.00 46.47 187 PRO A CA 1
ATOM 1369 C C . PRO A 1 187 ? -21.384 -13.481 38.392 1.00 46.47 187 PRO A C 1
ATOM 1371 O O . PRO A 1 187 ? -22.552 -13.854 38.444 1.00 46.47 187 PRO A O 1
ATOM 1374 N N . GLY A 1 188 ? -20.399 -14.247 37.904 1.00 54.25 188 GLY A N 1
ATOM 1375 C CA . GLY A 1 188 ? -20.577 -15.623 37.411 1.00 54.25 188 GLY A CA 1
ATOM 1376 C C . GLY A 1 188 ? -20.401 -15.835 35.900 1.00 54.25 188 GLY A C 1
ATOM 1377 O O . GLY A 1 188 ? -20.425 -16.980 35.455 1.00 54.25 188 GLY A O 1
ATOM 1378 N N . THR A 1 189 ? -20.179 -14.782 35.106 1.00 52.50 189 THR A N 1
ATOM 1379 C CA . THR A 1 189 ? -19.872 -14.910 33.665 1.00 52.50 189 THR A CA 1
ATOM 1380 C C . THR A 1 189 ? -18.370 -14.808 33.390 1.00 52.50 189 THR A C 1
ATOM 1382 O O . THR A 1 189 ? -17.682 -13.979 33.981 1.00 52.50 189 THR A O 1
ATOM 1385 N N . VAL A 1 190 ? -17.846 -15.668 32.504 1.00 55.25 190 VAL A N 1
ATOM 1386 C CA . VAL A 1 190 ? -16.447 -15.606 32.045 1.00 55.25 190 VAL A CA 1
ATOM 1387 C C . VAL A 1 190 ? -16.282 -14.302 31.251 1.00 55.25 190 VAL A C 1
ATOM 1389 O O . VAL A 1 190 ? -16.945 -14.157 30.222 1.00 55.25 190 VAL A O 1
ATOM 1392 N N . PRO A 1 191 ? -15.466 -13.333 31.704 1.00 55.16 191 PRO A N 1
ATOM 1393 C CA . PRO A 1 191 ? -15.375 -12.047 31.034 1.00 55.16 191 PRO A CA 1
ATOM 1394 C C . PRO A 1 191 ? -14.726 -12.204 29.663 1.00 55.16 191 PRO A C 1
ATOM 1396 O O . PRO A 1 191 ? -13.594 -12.672 29.564 1.00 55.16 191 PRO A O 1
ATOM 1399 N N . LEU A 1 192 ? -15.419 -11.746 28.622 1.00 55.62 192 LEU A N 1
ATOM 1400 C CA . LEU A 1 192 ? -14.774 -11.276 27.401 1.00 55.62 192 LEU A CA 1
ATOM 1401 C C . LEU A 1 192 ? -14.386 -9.817 27.649 1.00 55.62 192 LEU A C 1
ATOM 1403 O O . LEU A 1 192 ? -15.281 -8.982 27.738 1.00 55.62 192 LEU A O 1
ATOM 1407 N N . PRO A 1 193 ? -13.098 -9.477 27.814 1.00 66.88 193 PRO A N 1
ATOM 1408 C CA . PRO A 1 193 ? -12.746 -8.136 28.261 1.00 66.88 193 PRO A CA 1
ATOM 1409 C C . PRO A 1 193 ? -12.895 -7.085 27.156 1.00 66.88 193 PRO A C 1
ATOM 1411 O O . PRO A 1 193 ? -13.225 -5.946 27.465 1.00 66.88 193 PRO A O 1
ATOM 1414 N N . TYR A 1 194 ? -12.694 -7.433 25.878 1.00 76.56 194 TYR A N 1
ATOM 1415 C CA . TYR A 1 194 ? -12.585 -6.439 24.803 1.00 76.56 194 TYR A CA 1
ATOM 1416 C C . TYR A 1 194 ? -13.555 -6.681 23.637 1.00 76.56 194 TYR A C 1
ATOM 1418 O O . TYR A 1 194 ? -13.731 -7.805 23.164 1.00 76.56 194 TYR A O 1
ATOM 1426 N N . ARG A 1 195 ? -14.126 -5.596 23.111 1.00 82.56 195 ARG A N 1
ATOM 1427 C CA . ARG A 1 195 ? -14.866 -5.541 21.845 1.00 82.56 195 ARG A CA 1
ATOM 1428 C C . ARG A 1 195 ? -14.059 -4.741 20.827 1.00 82.56 195 ARG A C 1
ATOM 1430 O O . ARG A 1 195 ? -13.714 -3.586 21.074 1.00 82.56 195 ARG A O 1
ATOM 1437 N N . LEU A 1 196 ? -13.790 -5.348 19.675 1.00 86.00 196 LEU A N 1
ATOM 1438 C CA . LEU A 1 196 ? -13.170 -4.709 18.516 1.00 86.00 196 LEU A CA 1
ATOM 1439 C C . LEU A 1 196 ? -14.218 -4.533 17.424 1.00 86.00 196 LEU A C 1
ATOM 1441 O O . LEU A 1 196 ? -14.715 -5.506 16.871 1.00 86.00 196 LEU A O 1
ATOM 1445 N N . GLN A 1 197 ? -14.556 -3.298 17.091 1.00 85.50 197 GLN A N 1
ATOM 1446 C CA . GLN A 1 197 ? -15.429 -2.989 15.965 1.00 85.50 197 GLN A CA 1
ATOM 1447 C C . GLN A 1 197 ? -14.574 -2.556 14.790 1.00 85.50 197 GLN A C 1
ATOM 1449 O O . GLN A 1 197 ? -13.821 -1.596 14.907 1.00 85.50 197 GLN A O 1
ATOM 1454 N N . ILE A 1 198 ? -14.658 -3.257 13.663 1.00 87.69 198 ILE A N 1
ATOM 1455 C CA . ILE A 1 198 ? -13.802 -2.993 12.505 1.00 87.69 198 ILE A CA 1
ATOM 1456 C C . ILE A 1 198 ? -14.660 -2.786 11.272 1.00 87.69 198 ILE A C 1
ATOM 1458 O O . ILE A 1 198 ? -15.503 -3.611 10.920 1.00 87.69 198 ILE A O 1
ATOM 1462 N N . ARG A 1 199 ? -14.417 -1.669 10.587 1.00 85.06 199 ARG A N 1
ATOM 1463 C CA . ARG A 1 199 ? -15.171 -1.288 9.392 1.00 85.06 199 ARG A CA 1
ATOM 1464 C C . ARG A 1 199 ? -14.760 -2.089 8.158 1.00 85.06 199 ARG A C 1
ATOM 1466 O O . ARG A 1 199 ? -15.585 -2.338 7.288 1.00 85.06 199 ARG A O 1
ATOM 1473 N N . VAL A 1 200 ? -13.481 -2.450 8.053 1.00 85.31 200 VAL A N 1
ATOM 1474 C CA . VAL A 1 200 ? -12.910 -3.107 6.868 1.00 85.31 200 VAL A CA 1
ATOM 1475 C C . VAL A 1 200 ? -13.134 -4.626 6.948 1.00 85.31 200 VAL A C 1
ATOM 1477 O O . VAL A 1 200 ? -12.507 -5.263 7.797 1.00 85.31 200 VAL A O 1
ATOM 1480 N N . PRO A 1 201 ? -13.947 -5.241 6.061 1.00 85.50 201 PRO A N 1
ATOM 1481 C CA . PRO A 1 201 ? -14.307 -6.661 6.164 1.00 85.50 201 PRO A CA 1
ATOM 1482 C C . PRO A 1 201 ? -13.094 -7.589 6.126 1.00 85.50 201 PRO A C 1
ATOM 1484 O O . PRO A 1 201 ? -12.944 -8.449 6.983 1.00 85.50 201 PRO A O 1
ATOM 1487 N N . ARG A 1 202 ? -12.156 -7.344 5.203 1.00 84.12 202 ARG A N 1
ATOM 1488 C CA . ARG A 1 202 ? -10.938 -8.156 5.094 1.00 84.12 202 ARG A CA 1
ATOM 1489 C C . ARG A 1 202 ? -10.099 -8.121 6.371 1.00 84.12 202 ARG A C 1
ATOM 1491 O O . ARG A 1 202 ? -9.551 -9.141 6.770 1.00 84.12 202 ARG A O 1
ATOM 1498 N N . LEU A 1 203 ? -9.993 -6.953 7.002 1.00 85.06 203 LEU A N 1
ATOM 1499 C CA . LEU A 1 203 ? -9.244 -6.792 8.244 1.00 85.06 203 LEU A CA 1
ATOM 1500 C C . LEU A 1 203 ? -9.960 -7.474 9.414 1.00 85.06 203 LEU A C 1
ATOM 1502 O O . LEU A 1 203 ? -9.303 -8.091 10.248 1.00 85.06 203 LEU A O 1
ATOM 1506 N N . ARG A 1 204 ? -11.295 -7.400 9.450 1.00 86.88 204 ARG A N 1
ATOM 1507 C CA . ARG A 1 204 ? -12.115 -8.140 10.411 1.00 86.88 204 ARG A CA 1
ATOM 1508 C C . ARG A 1 204 ? -11.858 -9.638 10.293 1.00 86.88 204 ARG A C 1
ATOM 1510 O O . ARG A 1 204 ? -11.564 -10.257 11.305 1.00 86.88 204 ARG A O 1
ATOM 1517 N N . ASP A 1 205 ? -11.902 -10.198 9.088 1.00 86.62 205 ASP A N 1
ATOM 1518 C CA . ASP A 1 205 ? -11.711 -11.639 8.882 1.00 86.62 205 ASP A CA 1
ATOM 1519 C C . ASP A 1 205 ? -10.297 -12.083 9.300 1.00 86.62 205 ASP A C 1
ATOM 1521 O O . ASP A 1 205 ? -10.132 -13.110 9.957 1.00 86.62 205 ASP A O 1
ATOM 1525 N N . LEU A 1 206 ? -9.277 -11.272 8.989 1.00 86.56 206 LEU A N 1
ATOM 1526 C CA . LEU A 1 206 ? -7.894 -11.511 9.421 1.00 86.56 206 LEU A CA 1
ATOM 1527 C C . LEU A 1 206 ? -7.752 -11.492 10.947 1.00 86.56 206 LEU A C 1
ATOM 1529 O O . LEU A 1 206 ? -7.104 -12.365 11.521 1.00 86.56 206 LEU A O 1
ATOM 1533 N N . LEU A 1 207 ? -8.354 -10.505 11.609 1.00 86.38 207 LEU A N 1
ATOM 1534 C CA . LEU A 1 207 ? -8.260 -10.360 13.059 1.00 86.38 207 LEU A CA 1
ATOM 1535 C C . LEU A 1 207 ? -9.108 -11.386 13.805 1.00 86.38 207 LEU A C 1
ATOM 1537 O O . LEU A 1 207 ? -8.664 -11.878 14.834 1.00 86.38 207 LEU A O 1
ATOM 1541 N N . GLN A 1 208 ? -10.262 -11.770 13.264 1.00 87.06 208 GLN A N 1
ATOM 1542 C CA . GLN A 1 208 ? -11.090 -12.852 13.794 1.00 87.06 208 GLN A CA 1
ATOM 1543 C C . GLN A 1 208 ? -10.371 -14.207 13.717 1.00 87.06 208 GLN A C 1
ATOM 1545 O O . GLN A 1 208 ? -10.535 -15.033 14.610 1.00 87.06 208 GLN A O 1
ATOM 1550 N N . ALA A 1 209 ? -9.570 -14.439 12.672 1.00 84.81 209 ALA A N 1
ATOM 1551 C CA . ALA A 1 209 ? -8.764 -15.653 12.546 1.00 84.81 209 ALA A CA 1
ATOM 1552 C C . ALA A 1 209 ? -7.539 -15.657 13.479 1.00 84.81 209 ALA A C 1
ATOM 1554 O O . ALA A 1 209 ? -7.112 -16.717 13.931 1.00 84.81 209 ALA A O 1
ATOM 1555 N N . ALA A 1 210 ? -6.957 -14.485 13.750 1.00 82.94 210 ALA A N 1
ATOM 1556 C CA . ALA A 1 210 ? -5.720 -14.364 14.518 1.00 82.94 210 ALA A CA 1
ATOM 1557 C C . ALA A 1 210 ? -5.930 -14.170 16.031 1.00 82.94 210 ALA A C 1
ATOM 1559 O O . ALA A 1 210 ? -5.046 -14.515 16.816 1.00 82.94 210 ALA A O 1
ATOM 1560 N N . LEU A 1 211 ? -7.062 -13.598 16.454 1.00 83.25 211 LEU A N 1
ATOM 1561 C CA . LEU A 1 211 ? -7.369 -13.344 17.860 1.00 83.25 211 LEU A CA 1
ATOM 1562 C C . LEU A 1 211 ? -8.283 -14.442 18.419 1.00 83.25 211 LEU A C 1
ATOM 1564 O O . LEU A 1 211 ? -9.316 -14.742 17.821 1.00 83.25 211 LEU A O 1
ATOM 1568 N N . PRO A 1 212 ? -7.955 -15.025 19.586 1.00 78.56 212 PRO A N 1
ATOM 1569 C CA . PRO A 1 212 ? -8.832 -15.997 20.213 1.00 78.56 212 PRO A CA 1
ATOM 1570 C C . PRO A 1 212 ? -10.134 -15.316 20.670 1.00 78.56 212 PRO A C 1
ATOM 1572 O O . PRO A 1 212 ? -10.084 -14.230 21.262 1.00 78.56 212 PRO A O 1
ATOM 1575 N N . PRO A 1 213 ? -11.298 -15.966 20.476 1.00 73.94 213 PRO A N 1
ATOM 1576 C CA . PRO A 1 213 ? -12.595 -15.391 20.821 1.00 73.94 213 PRO A CA 1
ATOM 1577 C C . PRO A 1 213 ? -12.756 -15.150 22.324 1.00 73.94 213 PRO A C 1
ATOM 1579 O O . PRO A 1 213 ? -13.610 -14.369 22.706 1.00 73.94 213 PRO A O 1
ATOM 1582 N N . SER A 1 214 ? -11.928 -15.776 23.170 1.00 69.44 214 SER A N 1
ATOM 1583 C CA . SER A 1 214 ? -11.880 -15.562 24.622 1.00 69.44 214 SER A CA 1
ATOM 1584 C C . SER A 1 214 ? -11.229 -14.239 25.039 1.00 69.44 214 SER A C 1
ATOM 1586 O O . SER A 1 214 ? -11.356 -13.835 26.191 1.00 69.44 214 SER A O 1
ATOM 1588 N N . LEU A 1 215 ? -10.488 -13.587 24.137 1.00 71.19 215 LEU A N 1
ATOM 1589 C CA . LEU A 1 215 ? -9.737 -12.366 24.430 1.00 71.19 215 LEU A CA 1
ATOM 1590 C C . LEU A 1 215 ? -10.440 -11.128 23.874 1.00 71.19 215 LEU A C 1
ATOM 1592 O O . LEU A 1 215 ? -10.525 -10.118 24.570 1.00 71.19 215 LEU A O 1
ATOM 1596 N N . ALA A 1 216 ? -10.948 -11.195 22.643 1.00 77.94 216 ALA A N 1
ATOM 1597 C CA . ALA A 1 216 ? -11.684 -10.095 22.035 1.00 77.94 216 ALA A CA 1
ATOM 1598 C C . ALA A 1 216 ? -12.791 -10.591 21.105 1.00 77.94 216 ALA A C 1
ATOM 1600 O O . ALA A 1 216 ? -12.583 -11.502 20.305 1.00 77.94 216 ALA A O 1
ATOM 1601 N N . GLN A 1 217 ? -13.945 -9.929 21.162 1.00 80.75 217 GLN A N 1
ATOM 1602 C CA . GLN A 1 217 ? -15.022 -10.121 20.197 1.00 80.75 217 GLN A CA 1
ATOM 1603 C C . GLN A 1 217 ? -14.861 -9.117 19.049 1.00 80.75 217 GLN A C 1
ATOM 1605 O O . GLN A 1 217 ? -14.966 -7.907 19.271 1.00 80.75 217 GLN A O 1
ATOM 1610 N N . VAL A 1 218 ? -14.605 -9.598 17.827 1.00 81.06 218 VAL A N 1
ATOM 1611 C CA . VAL A 1 218 ? -14.491 -8.744 16.634 1.00 81.06 218 VAL A CA 1
ATOM 1612 C C . VAL A 1 218 ? -15.856 -8.655 15.942 1.00 81.06 218 VAL A C 1
ATOM 1614 O O . VAL A 1 218 ? -16.448 -9.668 15.590 1.00 81.06 218 VAL A O 1
ATOM 1617 N N . THR A 1 219 ? -16.377 -7.442 15.755 1.00 82.25 219 THR A N 1
ATOM 1618 C CA . THR A 1 219 ? -17.704 -7.169 15.164 1.00 82.25 219 THR A CA 1
ATOM 1619 C C . THR A 1 219 ? -17.601 -6.171 14.010 1.00 82.25 219 THR A C 1
ATOM 1621 O O . THR A 1 219 ? -16.653 -5.381 13.942 1.00 82.25 219 THR A O 1
ATOM 1624 N N . GLY A 1 220 ? -18.539 -6.228 13.062 1.00 75.81 220 GLY A N 1
ATOM 1625 C CA . GLY A 1 220 ? -18.652 -5.232 11.998 1.00 75.81 220 GLY A CA 1
ATOM 1626 C C . GLY A 1 220 ? -19.360 -3.964 12.482 1.00 75.81 220 GLY A C 1
ATOM 1627 O O . GLY A 1 220 ? -20.135 -3.993 13.430 1.00 75.81 220 GLY A O 1
ATOM 1628 N N . VAL A 1 221 ? -19.124 -2.839 11.802 1.00 64.75 221 VAL A N 1
ATOM 1629 C CA . VAL A 1 221 ? -19.821 -1.564 12.090 1.00 64.75 221 VAL A CA 1
ATOM 1630 C C . VAL A 1 221 ? -21.318 -1.627 11.748 1.00 64.75 221 VAL A C 1
ATOM 1632 O O . VAL A 1 221 ? -22.104 -0.879 12.307 1.00 64.75 221 VAL A O 1
ATOM 1635 N N . LEU A 1 222 ? -21.724 -2.548 10.869 1.00 55.69 222 LEU A N 1
ATOM 1636 C CA . LEU A 1 222 ? -23.131 -2.791 10.525 1.00 55.69 222 LEU A CA 1
ATOM 1637 C C . LEU A 1 222 ? -23.890 -3.617 11.583 1.00 55.69 222 LEU A C 1
ATOM 1639 O O . LEU A 1 222 ? -25.102 -3.738 11.476 1.00 55.69 222 LEU A O 1
ATOM 1643 N N . ASP A 1 223 ? -23.213 -4.142 12.610 1.00 50.62 223 ASP A N 1
ATOM 1644 C CA . ASP A 1 223 ? -23.827 -4.977 13.660 1.00 50.62 223 ASP A CA 1
ATOM 1645 C C . ASP A 1 223 ? -24.288 -4.144 14.881 1.00 50.62 223 ASP A C 1
ATOM 1647 O O . ASP A 1 223 ? -24.293 -4.631 16.015 1.00 50.62 223 ASP A O 1
ATOM 1651 N N . LEU A 1 224 ? -24.578 -2.853 14.684 1.00 45.31 224 LEU A N 1
ATOM 1652 C CA . LEU A 1 224 ? -24.819 -1.872 15.754 1.00 45.31 224 LEU A CA 1
ATOM 1653 C C . LEU A 1 224 ? -26.251 -1.333 15.813 1.00 45.31 224 LEU A C 1
ATOM 1655 O O . LEU A 1 224 ? -26.511 -0.458 16.630 1.00 45.31 224 LEU A O 1
ATOM 1659 N N . ASP A 1 225 ? -27.175 -1.890 15.032 1.00 39.66 225 ASP A N 1
ATOM 1660 C CA . ASP A 1 225 ? -28.603 -1.598 15.173 1.00 39.66 225 ASP A CA 1
ATOM 1661 C C . ASP A 1 225 ? -29.346 -2.848 15.681 1.00 39.66 225 ASP A C 1
ATOM 1663 O O . ASP A 1 225 ? -29.909 -3.605 14.892 1.00 39.66 225 ASP A O 1
ATOM 1667 N N . PRO A 1 226 ? -29.296 -3.154 16.993 1.00 48.09 226 PRO A N 1
ATOM 1668 C CA . PRO A 1 226 ? -30.113 -4.219 17.569 1.00 48.09 226 PRO A CA 1
ATOM 1669 C C . PRO A 1 226 ? -31.612 -3.861 17.645 1.00 48.09 226 PRO A C 1
ATOM 1671 O O . PRO A 1 226 ? -32.396 -4.744 17.975 1.00 48.09 226 PRO A O 1
ATOM 1674 N N . ASP A 1 227 ? -32.005 -2.616 17.327 1.00 41.81 227 ASP A N 1
ATOM 1675 C CA . ASP A 1 227 ? -33.381 -2.104 17.461 1.00 41.81 227 ASP A CA 1
ATOM 1676 C C . ASP A 1 227 ? -34.032 -1.640 16.142 1.00 41.81 227 ASP A C 1
ATOM 1678 O O . ASP A 1 227 ? -35.158 -1.136 16.161 1.00 41.81 227 ASP A O 1
ATOM 1682 N N . LEU A 1 228 ? -33.399 -1.838 14.978 1.00 40.25 228 LEU A N 1
ATOM 1683 C CA . LEU A 1 228 ? -34.095 -1.621 13.706 1.00 40.25 228 LEU A CA 1
ATOM 1684 C C . LEU A 1 228 ? -34.888 -2.889 13.339 1.00 40.25 228 LEU A C 1
ATOM 1686 O O . LEU A 1 228 ? -34.269 -3.931 13.103 1.00 40.25 228 LEU A O 1
ATOM 1690 N N . PRO A 1 229 ? -36.234 -2.853 13.279 1.00 35.78 229 PRO A N 1
ATOM 1691 C CA . PRO A 1 229 ? -37.008 -3.998 12.815 1.00 35.78 229 PRO A CA 1
ATOM 1692 C C . PRO A 1 229 ? -36.567 -4.391 11.398 1.00 35.78 229 PRO A C 1
ATOM 1694 O O . PRO A 1 229 ? -36.468 -3.556 10.499 1.00 35.78 229 PRO A O 1
ATOM 1697 N N . ASP A 1 230 ? -36.273 -5.681 11.225 1.00 41.62 230 ASP A N 1
ATOM 1698 C CA . ASP A 1 230 ? -35.904 -6.308 9.957 1.00 41.62 230 ASP A CA 1
ATOM 1699 C C . ASP A 1 230 ? -37.100 -6.276 8.988 1.00 41.62 230 ASP A C 1
ATOM 1701 O O . ASP A 1 230 ? -37.830 -7.253 8.821 1.00 41.62 230 ASP A O 1
ATOM 1705 N N . ASP A 1 231 ? -37.304 -5.139 8.319 1.00 41.50 231 ASP A N 1
ATOM 1706 C CA . ASP A 1 231 ? -38.325 -4.949 7.276 1.00 41.50 231 ASP A CA 1
ATOM 1707 C C . ASP A 1 231 ? -38.076 -5.813 6.019 1.00 41.50 231 ASP A C 1
ATOM 1709 O O . ASP A 1 231 ? -38.779 -5.698 5.013 1.00 41.50 231 ASP A O 1
ATOM 1713 N N . ARG A 1 232 ? -37.085 -6.717 6.036 1.00 44.75 232 ARG A N 1
ATOM 1714 C CA . ARG A 1 232 ? -36.817 -7.651 4.932 1.00 44.75 232 ARG A CA 1
ATOM 1715 C C . ARG A 1 232 ? -37.479 -9.017 5.092 1.00 44.75 232 ARG A C 1
ATOM 1717 O O . ARG A 1 232 ? -37.295 -9.867 4.220 1.00 44.75 232 ARG A O 1
ATOM 1724 N N . GLN A 1 233 ? -38.305 -9.223 6.118 1.00 44.16 233 GLN A N 1
ATOM 1725 C CA . GLN A 1 233 ? -39.135 -10.427 6.260 1.00 44.16 233 GLN A CA 1
ATOM 1726 C C . GLN A 1 233 ? -40.632 -10.111 6.203 1.00 44.16 233 GLN A C 1
ATOM 1728 O O . GLN A 1 233 ? -41.393 -10.426 7.112 1.00 44.16 233 GLN A O 1
ATOM 1733 N N . THR A 1 234 ? -41.097 -9.541 5.093 1.00 39.62 234 THR A N 1
ATOM 1734 C CA . THR A 1 234 ? -42.495 -9.733 4.678 1.00 39.62 234 THR A CA 1
ATOM 1735 C C . THR A 1 234 ? -42.499 -10.600 3.418 1.00 39.62 234 THR A C 1
ATOM 1737 O O . THR A 1 234 ? -41.964 -10.175 2.392 1.00 39.62 234 THR A O 1
ATOM 1740 N N . PRO A 1 235 ? -43.056 -11.826 3.451 1.00 47.72 235 PRO A N 1
ATOM 1741 C CA . PRO A 1 235 ? -43.274 -12.598 2.234 1.00 47.72 235 PRO A CA 1
ATOM 1742 C C . PRO A 1 235 ? -44.162 -11.789 1.276 1.00 47.72 235 PRO A C 1
ATOM 1744 O O . PRO A 1 235 ? -45.054 -11.078 1.752 1.00 47.72 235 PRO A O 1
ATOM 1747 N N . PRO A 1 236 ? -43.979 -11.888 -0.052 1.00 43.03 236 PRO A N 1
ATOM 1748 C CA . PRO A 1 236 ? -44.875 -11.232 -0.994 1.00 43.03 236 PRO A CA 1
ATOM 1749 C C . PRO A 1 236 ? -46.298 -11.760 -0.775 1.00 43.03 236 PRO A C 1
ATOM 1751 O O . PRO A 1 236 ? -46.587 -12.928 -1.040 1.00 43.03 236 PRO A O 1
ATOM 1754 N N . GLN A 1 237 ? -47.182 -10.901 -0.261 1.00 48.31 237 GLN A N 1
ATOM 1755 C CA . GLN A 1 237 ? -48.601 -11.212 -0.152 1.00 48.31 237 GLN A CA 1
ATOM 1756 C C . GLN A 1 237 ? -49.137 -11.485 -1.558 1.00 48.31 237 GLN A C 1
ATOM 1758 O O . GLN A 1 237 ? -49.068 -10.645 -2.454 1.00 48.31 237 GLN A O 1
ATOM 1763 N N . THR A 1 238 ? -49.628 -12.703 -1.758 1.00 54.09 238 THR A N 1
ATOM 1764 C CA . THR A 1 238 ? -50.305 -13.116 -2.984 1.00 54.09 238 THR A CA 1
ATOM 1765 C C . THR A 1 238 ? -51.578 -12.273 -3.137 1.00 54.09 238 THR A C 1
ATOM 1767 O O . THR A 1 238 ? -52.350 -12.189 -2.179 1.00 54.09 238 THR A O 1
ATOM 1770 N N . PRO A 1 239 ? -51.827 -11.625 -4.289 1.00 48.47 239 PRO A N 1
ATOM 1771 C CA . PRO A 1 239 ? -53.038 -10.836 -4.465 1.00 48.47 239 PRO A CA 1
ATOM 1772 C C . PRO A 1 239 ? -54.263 -11.761 -4.437 1.00 48.47 239 PRO A C 1
ATOM 1774 O O . PRO A 1 239 ? -54.322 -12.758 -5.157 1.00 48.47 239 PRO A O 1
ATOM 1777 N N . SER A 1 240 ? -55.226 -11.433 -3.572 1.00 55.09 240 SER A N 1
ATOM 1778 C CA . SER A 1 240 ? -56.521 -12.117 -3.479 1.00 55.09 240 SER A CA 1
ATOM 1779 C C . SER A 1 240 ? -57.312 -11.995 -4.794 1.00 55.09 240 SER A C 1
ATOM 1781 O O . SER A 1 240 ? -57.185 -10.982 -5.486 1.00 55.09 240 SER A O 1
ATOM 1783 N N . PRO A 1 241 ? -58.129 -13.003 -5.156 1.00 54.56 241 PRO A N 1
ATOM 1784 C CA . PRO A 1 241 ? -58.821 -13.044 -6.438 1.00 54.56 241 PRO A CA 1
ATOM 1785 C C . PRO A 1 241 ? -59.966 -12.023 -6.498 1.00 54.56 241 PRO A C 1
ATOM 1787 O O . PRO A 1 241 ? -60.756 -11.881 -5.567 1.00 54.56 241 PRO A O 1
ATOM 1790 N N . ILE A 1 242 ? -60.045 -11.330 -7.633 1.00 63.25 242 ILE A N 1
ATOM 1791 C CA . ILE A 1 242 ? -61.118 -10.402 -8.008 1.00 63.25 242 ILE A CA 1
ATOM 1792 C C . ILE A 1 242 ? -62.442 -11.188 -8.095 1.00 63.25 242 ILE A C 1
ATOM 1794 O O . ILE A 1 242 ? -62.465 -12.224 -8.765 1.00 63.25 242 ILE A O 1
ATOM 1798 N N . PRO A 1 243 ? -63.550 -10.739 -7.474 1.00 60.84 243 PRO A N 1
ATOM 1799 C CA . PRO A 1 243 ? -64.843 -11.376 -7.679 1.00 60.84 243 PRO A CA 1
ATOM 1800 C C . PRO A 1 243 ? -65.414 -10.977 -9.047 1.00 60.84 243 PRO A C 1
ATOM 1802 O O . PRO A 1 243 ? -65.513 -9.794 -9.373 1.00 60.84 243 PRO A O 1
ATOM 1805 N N . ASN A 1 244 ? -65.786 -11.983 -9.844 1.00 53.66 244 ASN A N 1
ATOM 1806 C CA . ASN A 1 244 ? -66.563 -11.819 -11.074 1.00 53.66 244 ASN A CA 1
ATOM 1807 C C . ASN A 1 244 ? -67.897 -11.118 -10.771 1.00 53.66 244 ASN A C 1
ATOM 1809 O O . ASN A 1 244 ? -68.600 -11.561 -9.859 1.00 53.66 244 ASN A O 1
ATOM 1813 N N . PRO A 1 245 ? -68.308 -10.110 -11.556 1.00 58.84 245 PRO A N 1
ATOM 1814 C CA . PRO A 1 245 ? -69.699 -9.705 -11.590 1.00 58.84 245 PRO A CA 1
ATOM 1815 C C . PRO A 1 245 ? -70.479 -10.648 -12.517 1.00 58.84 245 PRO A C 1
ATOM 1817 O O . PRO A 1 245 ? -70.123 -10.847 -13.677 1.00 58.84 245 PRO A O 1
ATOM 1820 N N . GLU A 1 246 ? -71.535 -11.246 -11.974 1.00 53.59 246 GLU A N 1
ATOM 1821 C CA . GLU A 1 246 ? -72.621 -11.854 -12.739 1.00 53.59 246 GLU A CA 1
ATOM 1822 C C . GLU A 1 246 ? -73.298 -10.795 -13.628 1.00 53.59 246 GLU A C 1
ATOM 1824 O O . GLU A 1 246 ? -73.710 -9.754 -13.110 1.00 53.59 246 GLU A O 1
ATOM 1829 N N . ALA A 1 247 ? -73.398 -11.071 -14.936 1.00 43.56 247 ALA A N 1
ATOM 1830 C CA . ALA A 1 247 ? -74.533 -10.813 -15.845 1.00 43.56 247 ALA A CA 1
ATOM 1831 C C . ALA A 1 247 ? -74.099 -10.968 -17.313 1.00 43.56 247 ALA A C 1
ATOM 1833 O O . ALA A 1 247 ? -73.192 -10.224 -17.749 1.00 43.56 247 ALA A O 1
#

Solvent-accessible surface area (backbone atoms only — not comparable to full-atom values): 15021 Å² total; per-residue (Å²): 111,72,66,56,53,51,52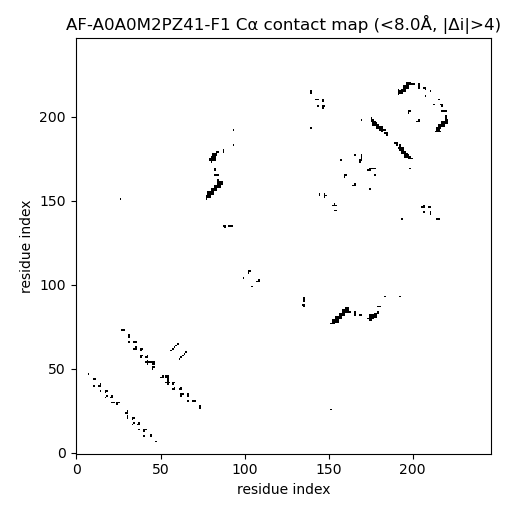,53,49,52,57,59,55,46,43,63,53,38,47,53,56,29,75,70,44,83,50,68,70,59,25,49,54,38,48,46,52,37,31,53,50,50,18,50,52,31,43,74,74,68,37,52,71,58,14,51,46,34,41,49,57,62,22,51,48,43,49,51,54,48,51,52,48,54,71,65,66,36,58,45,32,33,31,32,50,42,69,59,64,74,45,79,54,88,85,62,74,82,66,73,51,72,56,62,72,65,68,64,77,71,74,88,78,82,90,82,85,86,85,88,82,92,73,93,85,78,87,89,82,87,84,76,70,79,58,69,55,54,84,53,49,56,58,51,50,63,58,35,49,88,71,64,40,42,84,40,84,45,76,25,86,42,68,68,60,44,52,46,31,47,74,74,58,74,27,51,27,40,50,46,70,42,72,84,58,61,96,90,54,88,64,47,54,30,33,36,35,28,66,48,65,71,59,40,56,54,46,56,73,61,44,58,71,70,56,37,47,73,42,53,66,85,75,72,63,92,80,63,78,73,82,85,76,68,78,84,77,74,82,78,82,83,81,80,81,92,131

Sequence (247 aa):
MANDQLYIGAIVVLLPLTAILLVTQVNPYHALVVRGILGAIAALVYALFGAADVALTEALVGTLLSITLYAVAVRSSLSLRLGVLAPLLDQPLPG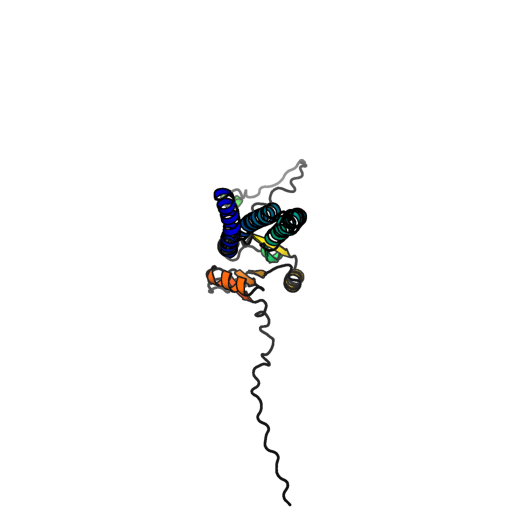RVPGPSLDERLGLVKSPPDSHSGESESAAAGSMAEADRPHPLAPLLAPLRSAIAPHHLRLELVSYPNLQALEQALHTKEVHGICGLLVPPLPGTVPLPYRLQIRVPRLRDLLQAALPPSLAQVTGVLDLDPDLPDDRQTPPQTPSPIPNPEA